Protein AF-A0A9X0QU82-F1 (afdb_monomer_lite)

Structure (mmCIF, N/CA/C/O backbone):
data_AF-A0A9X0QU82-F1
#
_entry.id   AF-A0A9X0QU82-F1
#
loop_
_atom_site.group_PDB
_atom_site.id
_atom_site.type_symbol
_atom_site.label_atom_id
_atom_site.label_alt_id
_atom_site.label_comp_id
_atom_site.label_asym_id
_atom_site.label_entity_id
_atom_site.label_seq_id
_atom_site.pdbx_PDB_ins_code
_atom_site.Cartn_x
_atom_site.Cartn_y
_atom_site.Cartn_z
_atom_site.occupancy
_atom_site.B_iso_or_equiv
_atom_site.auth_seq_id
_atom_site.auth_comp_id
_atom_site.auth_asym_id
_atom_site.auth_atom_id
_atom_site.pdbx_PDB_model_num
ATOM 1 N N . MET A 1 1 ? -12.418 16.862 -10.049 1.00 38.19 1 MET A N 1
ATOM 2 C CA . MET A 1 1 ? -10.972 16.572 -9.998 1.00 38.19 1 MET A CA 1
ATOM 3 C C . MET A 1 1 ? -10.344 17.218 -11.228 1.00 38.19 1 MET A C 1
ATOM 5 O O . MET A 1 1 ? -10.725 16.872 -12.338 1.00 38.19 1 MET A O 1
ATOM 9 N N . SER A 1 2 ? -9.541 18.267 -11.049 1.00 31.84 2 SER A N 1
ATOM 10 C CA . SER A 1 2 ? -8.896 18.977 -12.161 1.00 31.84 2 SER A CA 1
ATOM 11 C C . SER A 1 2 ? -7.648 18.202 -12.570 1.00 31.84 2 SER A C 1
ATOM 13 O O . SER A 1 2 ? -6.686 18.158 -11.812 1.00 31.84 2 SER A O 1
ATOM 15 N N . ILE A 1 3 ? -7.674 17.595 -13.753 1.00 38.97 3 ILE A N 1
ATOM 16 C CA . ILE A 1 3 ? -6.527 16.950 -14.410 1.00 38.97 3 ILE A CA 1
ATOM 17 C C . ILE A 1 3 ? -5.543 18.043 -14.853 1.00 38.97 3 ILE A C 1
ATOM 19 O O . ILE A 1 3 ? -5.587 18.539 -15.976 1.00 38.97 3 ILE A O 1
ATOM 23 N N . GLY A 1 4 ? -4.708 18.506 -13.922 1.00 40.09 4 GLY A N 1
ATOM 24 C CA . GLY A 1 4 ? -3.605 19.418 -14.215 1.00 40.09 4 GLY A CA 1
ATOM 25 C C . GLY A 1 4 ? -2.482 18.681 -14.947 1.00 40.09 4 GLY A C 1
ATOM 26 O O . GLY A 1 4 ? -2.045 17.638 -14.486 1.00 40.09 4 GLY A O 1
ATOM 27 N N . ASN A 1 5 ? -2.050 19.230 -16.086 1.00 45.72 5 ASN A N 1
ATOM 28 C CA . ASN A 1 5 ? -0.896 18.861 -16.924 1.00 45.72 5 ASN A CA 1
ATOM 29 C C . ASN A 1 5 ? 0.027 17.737 -16.388 1.00 45.72 5 ASN A C 1
ATOM 31 O O . ASN A 1 5 ? 0.926 17.989 -15.586 1.00 45.72 5 ASN A O 1
ATOM 35 N N . PHE A 1 6 ? -0.163 16.529 -16.930 1.00 55.09 6 PHE A N 1
ATOM 36 C CA . PHE A 1 6 ? 0.531 15.266 -16.621 1.00 55.09 6 PHE A CA 1
ATOM 37 C C . PHE A 1 6 ? 1.813 15.019 -17.450 1.00 55.09 6 PHE A C 1
ATOM 39 O O . PHE A 1 6 ? 2.170 13.876 -17.710 1.00 55.09 6 PHE A O 1
ATOM 46 N N . TRP A 1 7 ? 2.507 16.057 -17.925 1.00 67.69 7 TRP A N 1
ATOM 47 C CA . TRP A 1 7 ? 3.717 15.830 -18.729 1.00 67.69 7 TRP A CA 1
ATOM 48 C C . TRP A 1 7 ? 4.925 15.530 -17.827 1.00 67.69 7 TRP A C 1
ATOM 50 O O . TRP A 1 7 ? 5.215 16.351 -16.945 1.00 67.69 7 TRP A O 1
ATOM 60 N N . PRO A 1 8 ? 5.627 14.398 -18.028 1.00 81.88 8 PRO A N 1
ATOM 61 C CA . PRO A 1 8 ? 6.858 14.105 -17.307 1.00 81.88 8 PRO A CA 1
ATOM 62 C C . PRO A 1 8 ? 7.983 15.053 -17.735 1.00 81.88 8 PRO A C 1
ATOM 64 O O . PRO A 1 8 ? 8.000 15.573 -18.852 1.00 81.88 8 PRO A O 1
ATOM 67 N N . SER A 1 9 ? 8.936 15.267 -16.834 1.00 85.75 9 SER A N 1
ATOM 68 C CA . SER A 1 9 ? 10.148 16.054 -17.085 1.00 85.75 9 SER A CA 1
ATOM 69 C C . SER A 1 9 ? 11.303 15.203 -17.631 1.00 85.75 9 SER A C 1
ATOM 71 O O . SER A 1 9 ? 12.200 15.750 -18.266 1.00 85.75 9 SER A O 1
ATOM 73 N N . GLY A 1 10 ? 11.275 13.888 -17.399 1.00 91.12 10 GLY A N 1
ATOM 74 C CA . GLY A 1 10 ? 12.231 12.908 -17.918 1.00 91.12 10 GLY A CA 1
ATOM 75 C C . GLY A 1 10 ? 11.516 11.599 -18.249 1.00 91.12 10 GLY A C 1
ATOM 76 O O . GLY A 1 10 ? 10.575 11.228 -17.549 1.00 91.12 10 GLY A O 1
ATOM 77 N N . ILE A 1 11 ? 11.919 10.935 -19.332 1.00 95.69 11 ILE A N 1
ATOM 78 C CA . ILE A 1 11 ? 11.374 9.635 -19.742 1.00 95.69 11 ILE A CA 1
ATOM 79 C C . ILE A 1 11 ? 12.540 8.726 -20.123 1.00 95.69 11 ILE A C 1
ATOM 81 O O . ILE A 1 11 ? 13.355 9.105 -20.966 1.00 95.69 11 ILE A O 1
ATOM 85 N N . PHE A 1 12 ? 12.587 7.544 -19.518 1.00 97.31 12 PHE A N 1
ATOM 86 C CA . PHE A 1 12 ? 13.627 6.537 -19.690 1.00 97.31 12 PHE A CA 1
ATOM 87 C C . PHE A 1 12 ? 12.988 5.228 -20.172 1.00 97.31 12 PHE A C 1
ATOM 89 O O . PHE A 1 12 ? 11.941 4.834 -19.666 1.00 97.31 12 PHE A O 1
ATOM 96 N N . PHE A 1 13 ? 13.601 4.582 -21.162 1.00 97.69 13 PHE A N 1
ATOM 97 C CA . PHE A 1 13 ? 13.186 3.283 -21.700 1.00 97.69 13 PHE A CA 1
ATOM 98 C C . PHE A 1 13 ? 14.408 2.366 -21.678 1.00 97.69 13 PHE A C 1
ATOM 100 O O . PHE A 1 13 ? 15.424 2.750 -22.269 1.00 97.69 13 PHE A O 1
ATOM 107 N N . LEU A 1 14 ? 14.326 1.216 -21.006 1.00 97.88 14 LEU A N 1
ATOM 108 C CA . LEU A 1 14 ? 15.465 0.303 -20.844 1.00 97.88 14 LEU A CA 1
ATOM 109 C C . LEU A 1 14 ? 15.551 -0.673 -22.030 1.00 97.88 14 LEU A C 1
ATOM 111 O O . LEU A 1 14 ? 16.547 -0.677 -22.759 1.00 97.88 14 LEU A O 1
ATOM 115 N N . GLY A 1 15 ? 14.422 -1.280 -22.400 1.00 96.62 15 GLY A N 1
ATOM 116 C CA . GLY A 1 15 ? 14.225 -1.909 -23.700 1.00 96.62 15 GLY A CA 1
ATOM 117 C C . GLY A 1 15 ? 14.017 -3.414 -23.623 1.00 96.62 15 GLY A C 1
ATOM 118 O O . GLY A 1 15 ? 12.902 -3.857 -23.386 1.00 96.62 15 GLY A O 1
ATOM 119 N N . ASN A 1 16 ? 15.023 -4.192 -24.023 1.00 98.06 16 ASN A N 1
ATOM 120 C CA . ASN A 1 16 ? 14.951 -5.655 -24.006 1.00 98.06 16 ASN A CA 1
ATOM 121 C C . ASN A 1 16 ? 16.147 -6.211 -23.234 1.00 98.06 16 ASN A C 1
ATOM 123 O O . ASN A 1 16 ? 17.277 -5.797 -23.506 1.00 98.06 16 ASN A O 1
ATOM 127 N N . GLY A 1 17 ? 15.911 -7.303 -22.515 1.00 98.19 17 GLY A N 1
ATOM 128 C CA . GLY A 1 17 ? 16.873 -7.928 -21.620 1.00 98.19 17 GLY A CA 1
ATOM 129 C C . GLY A 1 17 ? 16.671 -7.435 -20.193 1.00 98.19 17 GLY A C 1
ATOM 130 O O . GLY A 1 17 ? 15.963 -6.468 -19.976 1.00 98.19 17 GLY A O 1
ATOM 131 N N . ASP A 1 18 ? 17.302 -8.126 -19.254 1.00 98.62 18 ASP A N 1
ATOM 132 C CA . ASP A 1 18 ? 17.215 -7.801 -17.833 1.00 98.62 18 ASP A CA 1
ATOM 133 C C . ASP A 1 18 ? 18.048 -6.537 -17.558 1.00 98.62 18 ASP A C 1
ATOM 135 O O . ASP A 1 18 ? 19.288 -6.561 -17.639 1.00 98.62 18 ASP A O 1
ATOM 139 N N . ASP A 1 19 ? 17.381 -5.423 -17.273 1.00 98.50 19 ASP A N 1
ATOM 140 C CA . ASP A 1 19 ? 17.991 -4.115 -17.095 1.00 98.50 19 ASP A CA 1
ATOM 141 C C . ASP A 1 19 ? 18.050 -3.697 -15.615 1.00 98.50 19 ASP A C 1
ATOM 143 O O . ASP A 1 19 ? 17.276 -4.116 -14.756 1.00 98.50 19 ASP A O 1
ATOM 147 N N . VAL A 1 20 ? 19.008 -2.823 -15.292 1.00 98.44 20 VAL A N 1
ATOM 148 C CA . VAL A 1 20 ? 19.133 -2.226 -13.955 1.00 98.44 20 VAL A CA 1
ATOM 149 C C . VAL A 1 20 ? 19.097 -0.714 -14.087 1.00 98.44 20 VAL A C 1
ATOM 151 O O . VAL A 1 20 ? 19.954 -0.119 -14.743 1.00 98.44 20 VAL A O 1
ATOM 154 N N . PHE A 1 21 ? 18.135 -0.088 -13.417 1.00 98.19 21 PHE A N 1
ATOM 155 C CA . PHE A 1 21 ? 17.954 1.354 -13.388 1.00 98.19 21 PHE A CA 1
ATOM 156 C C . PHE A 1 21 ? 18.046 1.887 -11.960 1.00 98.19 21 PHE A C 1
ATOM 158 O O . PHE A 1 21 ? 17.243 1.540 -11.096 1.00 98.19 21 PHE A O 1
ATOM 165 N N . ASP A 1 22 ? 18.989 2.795 -11.723 1.00 97.25 22 ASP A N 1
ATOM 166 C CA . ASP A 1 22 ? 19.101 3.541 -10.470 1.00 97.25 22 ASP A CA 1
ATOM 167 C C . ASP A 1 22 ? 19.013 5.036 -10.767 1.00 97.25 22 ASP A C 1
ATOM 169 O O . ASP A 1 22 ? 19.974 5.668 -11.205 1.00 97.25 22 ASP A O 1
ATOM 173 N N . SER A 1 23 ? 17.847 5.613 -10.480 1.00 94.88 23 SER A N 1
ATOM 174 C CA . SER A 1 23 ? 17.565 7.033 -10.697 1.00 94.88 23 SER A CA 1
ATOM 175 C C . SER A 1 23 ? 18.565 8.004 -10.057 1.00 94.88 23 SER A C 1
ATOM 177 O O . SER A 1 23 ? 18.695 9.135 -10.531 1.00 94.88 23 SER A O 1
ATOM 179 N N . SER A 1 24 ? 19.288 7.599 -9.006 1.00 91.38 24 SER A N 1
ATOM 180 C CA . SER A 1 24 ? 20.307 8.441 -8.365 1.00 91.38 24 SER A CA 1
ATOM 181 C C . SER A 1 24 ? 21.536 8.670 -9.251 1.00 91.38 24 SER A C 1
ATOM 183 O O . SER A 1 24 ? 22.278 9.637 -9.054 1.00 91.38 24 SER A O 1
ATOM 185 N N . LEU A 1 25 ? 21.730 7.808 -10.250 1.00 91.38 25 LEU A N 1
ATOM 186 C CA . LEU A 1 25 ? 22.840 7.847 -11.194 1.00 91.38 25 LEU A CA 1
ATOM 187 C C . LEU A 1 25 ? 22.468 8.524 -12.519 1.00 91.38 25 LEU A C 1
ATOM 189 O O . LEU A 1 25 ? 23.360 8.792 -13.324 1.00 91.38 25 LEU A O 1
ATOM 193 N N . GLU A 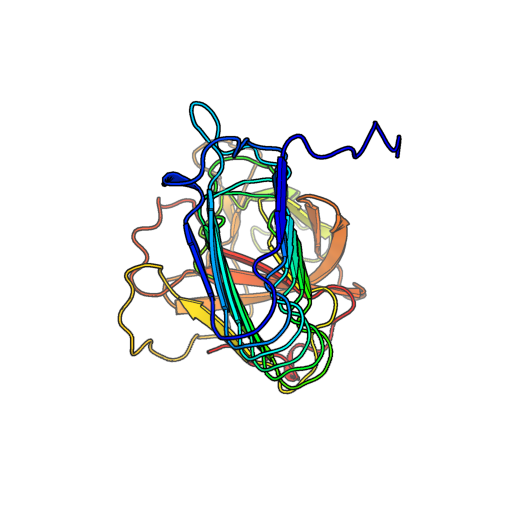1 26 ? 21.188 8.844 -12.735 1.00 93.38 26 GLU A N 1
ATOM 194 C CA . GLU A 1 26 ? 20.664 9.188 -14.057 1.00 93.38 26 GLU A CA 1
ATOM 195 C C . GLU A 1 26 ? 20.566 10.700 -14.315 1.00 93.38 26 GLU A C 1
ATOM 197 O O . GLU A 1 26 ? 19.743 11.410 -13.716 1.00 93.38 26 GLU A O 1
ATOM 202 N N . PRO A 1 27 ? 21.361 11.242 -15.263 1.00 90.50 27 PRO A N 1
ATOM 203 C CA . PRO A 1 27 ? 21.251 12.636 -15.656 1.00 90.50 27 PRO A CA 1
ATOM 204 C C . PRO A 1 27 ? 19.878 12.933 -16.263 1.00 90.50 27 PRO A C 1
ATOM 206 O O . PRO A 1 27 ? 19.459 12.324 -17.243 1.00 90.50 27 PRO A O 1
ATOM 209 N N . GLY A 1 28 ? 19.195 13.939 -15.718 1.00 89.00 28 GLY A N 1
ATOM 210 C CA . GLY A 1 28 ? 17.859 14.325 -16.178 1.00 89.00 28 GLY A CA 1
ATOM 211 C C . GLY A 1 28 ? 16.720 13.634 -15.432 1.00 89.00 28 GLY A C 1
ATOM 212 O O . GLY A 1 28 ? 15.562 13.962 -15.693 1.00 89.00 28 GLY A O 1
ATOM 213 N N . TRP A 1 29 ? 17.023 12.761 -14.466 1.00 93.88 29 TRP A N 1
ATOM 214 C CA . TRP A 1 29 ? 16.033 12.335 -13.490 1.00 93.88 29 TRP A CA 1
ATOM 215 C C . TRP A 1 29 ? 15.589 13.511 -12.609 1.00 93.88 29 TRP A C 1
ATOM 217 O O . TRP A 1 29 ? 16.362 14.386 -12.218 1.00 93.88 29 TRP A O 1
ATOM 227 N N . THR A 1 30 ? 14.296 13.548 -12.324 1.00 93.31 30 THR A N 1
ATOM 228 C CA . THR A 1 30 ? 13.595 14.576 -11.547 1.00 93.31 30 THR A CA 1
ATOM 229 C C . THR A 1 30 ? 12.381 13.956 -10.856 1.00 93.31 30 THR A C 1
ATOM 231 O O . THR A 1 30 ? 11.904 12.905 -11.281 1.00 93.31 30 THR A O 1
ATOM 234 N N . ASN A 1 31 ? 11.760 14.672 -9.916 1.00 91.94 31 ASN A N 1
ATOM 235 C CA . ASN A 1 31 ? 10.550 14.234 -9.197 1.00 91.94 31 ASN A CA 1
ATOM 236 C C . ASN A 1 31 ? 9.294 14.092 -10.087 1.00 91.94 31 ASN A C 1
ATOM 238 O O . ASN A 1 31 ? 8.199 13.911 -9.567 1.00 91.94 31 ASN A O 1
ATOM 242 N N . ARG A 1 32 ? 9.404 14.220 -11.415 1.00 92.50 32 ARG A N 1
ATOM 243 C CA . ARG A 1 32 ? 8.332 13.959 -12.393 1.00 92.50 32 ARG A CA 1
ATOM 244 C C . ARG A 1 32 ? 8.839 13.113 -13.560 1.00 92.50 32 ARG A C 1
ATOM 246 O O . ARG A 1 32 ? 8.577 13.450 -14.713 1.00 92.50 32 ARG A O 1
ATOM 253 N N . SER A 1 33 ? 9.652 12.106 -13.276 1.00 95.31 33 SER A N 1
ATOM 254 C CA . SER A 1 33 ? 10.263 11.270 -14.312 1.00 95.31 33 SER A CA 1
ATOM 255 C C . SER A 1 33 ? 9.612 9.908 -14.374 1.00 95.31 33 SER A C 1
ATOM 257 O O . SER A 1 33 ? 9.115 9.410 -13.363 1.00 95.31 33 SER A O 1
ATOM 259 N N . TRP A 1 34 ? 9.599 9.345 -15.574 1.00 97.06 34 TRP A N 1
ATOM 260 C CA . TRP A 1 34 ? 9.033 8.037 -15.860 1.00 97.06 34 TRP A CA 1
ATOM 261 C C . TRP A 1 34 ? 10.128 7.101 -16.355 1.00 97.06 34 TRP A C 1
ATOM 263 O O . TRP A 1 34 ? 10.973 7.521 -17.148 1.00 97.06 34 TRP A O 1
ATOM 273 N N . VAL A 1 35 ? 10.095 5.851 -15.918 1.00 98.38 35 VAL A N 1
ATOM 274 C CA . VAL A 1 35 ? 10.964 4.775 -16.395 1.00 98.38 35 VAL A CA 1
ATOM 275 C C . VAL A 1 35 ? 10.108 3.571 -16.780 1.00 98.38 35 VAL A C 1
ATOM 277 O O . VAL A 1 35 ? 9.149 3.247 -16.081 1.00 98.38 35 VAL A O 1
ATOM 280 N N . PHE A 1 36 ? 10.447 2.965 -17.914 1.00 98.62 36 PHE A N 1
ATOM 281 C CA . PHE A 1 36 ? 9.802 1.781 -18.476 1.00 98.62 36 PHE A CA 1
ATOM 282 C C . PHE A 1 36 ? 10.873 0.717 -18.725 1.00 98.62 36 PHE A C 1
ATOM 284 O O . PHE A 1 36 ? 11.814 0.993 -19.480 1.00 98.62 36 PHE A O 1
ATOM 291 N N . GLY A 1 37 ? 10.729 -0.437 -18.076 1.00 98.44 37 GLY A N 1
ATOM 292 C CA . GLY A 1 37 ? 11.623 -1.590 -18.153 1.00 98.44 37 GLY A CA 1
ATOM 293 C C . GLY A 1 37 ? 11.621 -2.204 -19.547 1.00 98.44 37 GLY A C 1
ATOM 294 O O . GLY A 1 37 ? 12.504 -1.925 -20.360 1.00 98.44 37 GLY A O 1
ATOM 295 N N . GLY A 1 38 ? 10.522 -2.855 -19.913 1.00 98.56 38 GLY A N 1
ATOM 296 C CA . GLY A 1 38 ? 10.246 -3.280 -21.280 1.00 98.56 38 GLY A CA 1
ATOM 297 C C . GLY A 1 38 ? 10.036 -4.785 -21.384 1.00 98.56 38 GLY A C 1
ATOM 298 O O . GLY A 1 38 ? 8.926 -5.264 -21.175 1.00 98.56 38 GLY A O 1
ATOM 299 N N . ASN A 1 39 ? 11.032 -5.530 -21.861 1.00 98.50 39 ASN A N 1
ATOM 300 C CA . ASN A 1 39 ? 11.011 -6.993 -21.799 1.00 98.50 39 ASN A CA 1
ATOM 301 C C . ASN A 1 39 ? 12.252 -7.477 -21.059 1.00 98.50 39 ASN A C 1
ATOM 303 O O . ASN A 1 39 ? 13.343 -7.157 -21.518 1.00 98.50 39 ASN A O 1
ATOM 307 N N . GLY A 1 40 ? 12.098 -8.393 -20.115 1.00 98.69 40 GLY A N 1
ATOM 308 C CA . GLY A 1 40 ? 13.198 -8.911 -19.303 1.00 98.69 40 GLY A CA 1
ATOM 309 C C . GLY A 1 40 ? 12.881 -8.708 -17.832 1.00 98.69 40 GLY A C 1
ATOM 310 O O . GLY A 1 40 ? 11.936 -8.005 -17.514 1.00 98.69 40 GLY A O 1
ATOM 311 N N . ASP A 1 41 ? 13.642 -9.354 -16.960 1.00 98.81 41 ASP A N 1
ATOM 312 C CA . ASP A 1 41 ? 13.434 -9.231 -15.518 1.00 98.81 41 ASP A CA 1
ATOM 313 C C . ASP A 1 41 ? 14.206 -7.994 -15.022 1.00 98.81 41 ASP A C 1
ATOM 315 O O . ASP A 1 41 ? 15.429 -8.036 -14.839 1.00 98.81 41 ASP A O 1
ATOM 319 N N . ASP A 1 42 ? 13.520 -6.866 -14.848 1.00 98.81 42 ASP A N 1
ATOM 320 C CA . ASP A 1 42 ? 14.138 -5.565 -14.608 1.00 98.81 42 ASP A CA 1
ATOM 321 C C . ASP A 1 42 ? 14.242 -5.213 -13.119 1.00 98.81 42 ASP A C 1
ATOM 323 O O . ASP A 1 42 ? 13.394 -5.526 -12.283 1.00 98.81 42 ASP A O 1
ATOM 327 N N . SER A 1 43 ? 15.292 -4.473 -12.759 1.00 98.75 43 SER A N 1
ATOM 328 C CA . SER A 1 43 ? 15.466 -3.908 -11.419 1.00 98.75 43 SER A CA 1
ATOM 329 C C . SER A 1 43 ? 15.462 -2.386 -11.473 1.00 98.75 43 SER A C 1
ATOM 331 O O . SER A 1 43 ? 16.424 -1.757 -11.919 1.00 98.75 43 SER A O 1
ATOM 333 N N . ILE A 1 44 ? 14.385 -1.769 -10.988 1.00 98.75 44 ILE A N 1
ATOM 334 C CA . ILE A 1 44 ? 14.147 -0.328 -11.097 1.00 98.75 44 ILE A CA 1
ATOM 335 C C . ILE A 1 44 ? 14.092 0.309 -9.709 1.00 98.75 44 ILE A C 1
ATOM 337 O O . ILE A 1 44 ? 13.192 0.049 -8.917 1.00 98.75 44 ILE A O 1
ATOM 341 N N . THR A 1 45 ? 15.014 1.230 -9.430 1.00 97.75 45 THR A N 1
ATOM 342 C CA . THR A 1 45 ? 14.992 2.093 -8.241 1.00 97.75 45 THR A CA 1
ATOM 343 C C . THR A 1 45 ? 14.727 3.546 -8.637 1.00 97.75 45 THR A C 1
ATOM 345 O O . THR A 1 45 ? 15.572 4.226 -9.230 1.00 97.75 45 THR A O 1
ATOM 348 N N . ALA A 1 46 ? 13.545 4.046 -8.280 1.00 95.62 46 ALA A N 1
ATOM 349 C CA . ALA A 1 46 ? 13.052 5.377 -8.615 1.00 95.62 46 ALA A CA 1
ATOM 350 C C . ALA A 1 46 ? 12.842 6.224 -7.344 1.00 95.62 46 ALA A C 1
ATOM 352 O O . ALA A 1 46 ? 11.924 6.003 -6.555 1.00 95.62 46 ALA A O 1
ATOM 353 N N . ILE A 1 47 ? 13.704 7.225 -7.158 1.00 93.69 47 ILE A N 1
ATOM 354 C CA . ILE A 1 47 ? 13.824 8.023 -5.931 1.00 93.69 47 ILE A CA 1
ATOM 355 C C . ILE A 1 47 ? 13.417 9.473 -6.215 1.00 93.69 47 ILE A C 1
ATOM 357 O O . ILE A 1 47 ? 13.846 10.069 -7.208 1.00 93.69 47 ILE A O 1
ATOM 361 N N . ALA A 1 48 ? 12.603 10.080 -5.350 1.00 91.44 48 ALA A N 1
ATOM 362 C CA . ALA A 1 48 ? 12.363 11.522 -5.396 1.00 91.44 48 ALA A CA 1
ATOM 363 C C . ALA A 1 48 ? 13.580 12.291 -4.851 1.00 91.44 48 ALA A C 1
ATOM 365 O O . ALA A 1 48 ? 14.132 11.977 -3.800 1.00 91.44 48 ALA A O 1
ATOM 366 N N . LEU A 1 49 ? 13.997 13.341 -5.556 1.00 85.62 49 LEU A N 1
ATOM 367 C CA . LEU A 1 49 ? 15.134 14.169 -5.167 1.00 85.62 49 LEU A CA 1
ATOM 368 C C . LEU A 1 49 ? 14.775 15.108 -3.992 1.00 85.62 49 LEU A C 1
ATOM 370 O O . LEU A 1 49 ? 13.696 15.714 -4.006 1.00 85.62 49 LEU A O 1
ATOM 374 N N . PRO A 1 50 ? 15.696 15.314 -3.025 1.00 82.12 50 PRO A N 1
ATOM 375 C CA . PRO A 1 50 ? 15.546 16.275 -1.927 1.00 82.12 50 PRO A CA 1
ATOM 376 C C . PRO A 1 50 ? 15.265 17.721 -2.396 1.00 82.12 50 PRO A C 1
ATOM 378 O O . PRO A 1 50 ? 15.648 18.098 -3.506 1.00 82.12 50 PRO A O 1
ATOM 381 N N . PRO A 1 51 ? 14.672 18.589 -1.545 1.00 62.47 51 PRO A N 1
ATOM 382 C CA . PRO A 1 51 ? 14.460 18.417 -0.102 1.00 62.47 51 PRO A CA 1
ATOM 383 C C . PRO A 1 51 ? 13.147 17.728 0.297 1.00 62.47 51 PRO A C 1
ATOM 385 O O . PRO A 1 51 ? 12.926 17.538 1.488 1.00 62.47 51 PRO A O 1
ATOM 388 N N . THR A 1 52 ? 12.273 17.373 -0.647 1.00 66.06 52 THR A N 1
ATOM 389 C CA . THR A 1 52 ? 10.997 16.700 -0.352 1.00 66.06 52 THR A CA 1
ATOM 390 C C . THR A 1 52 ? 10.954 15.325 -0.997 1.00 66.06 52 THR A C 1
ATOM 392 O O . THR A 1 52 ? 11.281 15.206 -2.173 1.00 66.06 52 THR A O 1
ATOM 395 N N . ILE A 1 53 ? 10.435 14.329 -0.280 1.00 75.19 53 ILE A N 1
ATOM 396 C CA . ILE A 1 53 ? 10.098 13.019 -0.859 1.00 75.19 53 ILE A CA 1
ATOM 397 C C . ILE A 1 53 ? 8.877 13.076 -1.795 1.00 75.19 53 ILE A C 1
ATOM 399 O O . ILE A 1 53 ? 8.520 12.076 -2.401 1.00 75.19 53 ILE A O 1
ATOM 403 N N . GLU A 1 54 ? 8.216 14.232 -1.941 1.00 85.75 54 GLU A N 1
ATOM 404 C CA . GLU A 1 54 ? 7.135 14.397 -2.914 1.00 85.75 54 GLU A CA 1
ATOM 405 C C . GLU A 1 54 ? 7.622 14.148 -4.348 1.00 85.75 54 GLU A C 1
ATOM 407 O O . GLU A 1 54 ? 8.367 14.944 -4.940 1.00 85.75 54 GLU A O 1
ATOM 412 N N . GLY A 1 55 ? 7.141 13.044 -4.914 1.00 85.62 55 GLY A N 1
ATOM 413 C CA . GLY A 1 55 ? 7.293 12.671 -6.306 1.00 85.62 55 GLY A CA 1
ATOM 414 C C . GLY A 1 55 ? 5.987 12.803 -7.084 1.00 85.62 55 GLY A C 1
ATOM 415 O O . GLY A 1 55 ? 4.934 13.166 -6.565 1.00 85.62 55 GLY A O 1
ATOM 416 N N . ARG A 1 56 ? 6.113 12.559 -8.381 1.00 91.81 56 ARG A N 1
ATOM 417 C CA . ARG A 1 56 ? 5.095 12.174 -9.368 1.00 91.81 56 ARG A CA 1
ATOM 418 C C . ARG A 1 56 ? 5.798 11.263 -10.366 1.00 91.81 56 ARG A C 1
ATOM 420 O O . ARG A 1 56 ? 5.869 11.558 -11.563 1.00 91.81 56 ARG A O 1
ATOM 427 N N . LEU A 1 57 ? 6.461 10.253 -9.815 1.00 95.12 57 LEU A N 1
ATOM 428 C CA . LEU A 1 57 ? 7.238 9.292 -10.573 1.00 95.12 57 LEU A CA 1
ATOM 429 C C . LEU A 1 57 ? 6.306 8.226 -11.147 1.00 95.12 57 LEU A C 1
ATOM 431 O O . LEU A 1 57 ? 5.232 7.977 -10.598 1.00 95.12 57 LEU A O 1
ATOM 435 N N . LEU A 1 58 ? 6.735 7.618 -12.245 1.00 97.31 58 LEU A N 1
ATOM 436 C CA . LEU A 1 58 ? 6.154 6.392 -12.781 1.00 97.31 58 LEU A CA 1
ATOM 437 C C . LEU A 1 58 ? 7.300 5.413 -13.008 1.00 97.31 58 LEU A C 1
ATOM 439 O O . LEU A 1 58 ? 8.247 5.750 -13.716 1.00 97.31 58 LEU A O 1
ATOM 443 N N . ALA A 1 59 ? 7.210 4.231 -12.424 1.00 98.44 59 ALA A N 1
ATOM 444 C CA . ALA A 1 59 ? 8.064 3.104 -12.754 1.00 98.44 59 ALA A CA 1
ATOM 445 C C . ALA A 1 59 ? 7.175 1.964 -13.258 1.00 98.44 59 ALA A C 1
ATOM 447 O O . ALA A 1 59 ? 6.195 1.631 -12.596 1.00 98.44 59 ALA A O 1
ATOM 448 N N . SER A 1 60 ? 7.488 1.433 -14.436 1.00 98.69 60 SER A N 1
ATOM 449 C CA . SER A 1 60 ? 6.796 0.300 -15.057 1.00 98.69 60 SER A CA 1
ATOM 450 C C . SER A 1 60 ? 7.826 -0.773 -15.384 1.00 98.69 60 SER A C 1
ATOM 452 O O . SER A 1 60 ? 8.818 -0.428 -16.029 1.00 98.69 60 SER A O 1
ATOM 454 N N . GLY A 1 61 ? 7.612 -2.012 -14.951 1.00 98.62 61 GLY A N 1
ATOM 455 C CA . GLY A 1 61 ? 8.435 -3.166 -15.338 1.00 98.62 61 GLY A CA 1
ATOM 456 C C . GLY A 1 61 ? 8.092 -3.672 -16.746 1.00 98.62 61 GLY A C 1
ATOM 457 O O . GLY A 1 61 ? 8.956 -3.867 -17.593 1.00 98.62 61 GLY A O 1
ATOM 458 N N . ASP A 1 62 ? 6.802 -3.621 -17.085 1.00 98.62 62 ASP A N 1
ATOM 459 C CA . ASP A 1 62 ? 6.212 -4.041 -18.360 1.00 98.62 62 ASP A CA 1
ATOM 460 C C . ASP A 1 62 ? 6.112 -5.572 -18.531 1.00 98.62 62 ASP A C 1
ATOM 462 O O . ASP A 1 62 ? 5.022 -6.104 -18.321 1.00 98.62 62 ASP A O 1
ATOM 466 N N . ASN A 1 63 ? 7.132 -6.290 -19.015 1.00 98.50 63 ASN A N 1
ATOM 467 C CA . ASN A 1 63 ? 7.081 -7.759 -19.131 1.00 98.50 63 ASN A CA 1
ATOM 468 C C . ASN A 1 63 ? 8.338 -8.392 -18.537 1.00 98.50 63 ASN A C 1
ATOM 470 O O . ASN A 1 63 ? 9.416 -8.164 -19.076 1.00 98.50 63 ASN A O 1
ATOM 474 N N . GLY A 1 64 ? 8.156 -9.350 -17.639 1.00 98.75 64 GLY A N 1
ATOM 475 C CA . GLY A 1 64 ? 9.233 -10.018 -16.915 1.00 98.75 64 GLY A CA 1
ATOM 476 C C . GLY A 1 64 ? 8.873 -10.092 -15.440 1.00 98.75 64 GLY A C 1
ATOM 477 O O . GLY A 1 64 ? 7.854 -9.551 -15.033 1.00 98.75 64 GLY A O 1
ATOM 478 N N . ASP A 1 65 ? 9.668 -10.808 -14.658 1.00 98.88 65 ASP A N 1
ATOM 479 C CA . ASP A 1 65 ? 9.522 -10.816 -13.203 1.00 98.88 65 ASP A CA 1
ATOM 480 C C . ASP A 1 65 ? 10.328 -9.627 -12.641 1.00 98.88 65 ASP A C 1
ATOM 482 O O . ASP A 1 65 ? 11.539 -9.720 -12.410 1.00 98.88 65 ASP A O 1
ATOM 486 N N . ASP A 1 66 ? 9.671 -8.482 -12.456 1.00 98.88 66 ASP A N 1
ATOM 487 C CA . ASP A 1 66 ? 10.318 -7.197 -12.206 1.00 98.88 66 ASP A CA 1
ATOM 488 C C . ASP A 1 66 ? 10.440 -6.866 -10.711 1.00 98.88 66 ASP A C 1
ATOM 490 O O . ASP A 1 66 ? 9.599 -7.190 -9.874 1.00 98.88 66 ASP A O 1
ATOM 494 N N . THR A 1 67 ? 11.495 -6.144 -10.332 1.00 98.88 67 THR A N 1
ATOM 495 C CA . THR A 1 67 ? 11.655 -5.571 -8.988 1.00 98.88 67 THR A CA 1
ATOM 496 C C . THR A 1 67 ? 11.665 -4.053 -9.054 1.00 98.88 67 THR A C 1
ATOM 498 O O . THR A 1 67 ? 12.629 -3.438 -9.516 1.00 98.88 67 THR A O 1
ATOM 501 N N . ILE A 1 68 ? 10.629 -3.425 -8.503 1.00 98.75 68 ILE A N 1
ATOM 502 C CA . ILE A 1 68 ? 10.444 -1.974 -8.533 1.00 98.75 68 ILE A CA 1
ATOM 503 C C . ILE A 1 68 ? 10.453 -1.408 -7.117 1.00 98.75 68 ILE A C 1
ATOM 505 O O . ILE A 1 68 ? 9.624 -1.745 -6.273 1.00 98.75 68 ILE A O 1
ATOM 509 N N . ARG A 1 69 ? 11.362 -0.468 -6.865 1.00 97.00 69 ARG A N 1
ATOM 510 C CA . ARG A 1 69 ? 11.478 0.273 -5.608 1.00 97.00 69 ARG A CA 1
ATOM 511 C C . ARG A 1 69 ? 11.213 1.758 -5.832 1.00 97.00 69 ARG A C 1
ATOM 513 O O . ARG A 1 69 ? 11.979 2.442 -6.511 1.00 97.00 69 ARG A O 1
ATOM 520 N N . LEU A 1 70 ? 10.165 2.270 -5.196 1.00 94.62 70 LEU A N 1
ATOM 521 C CA . LEU A 1 70 ? 9.854 3.691 -5.101 1.00 94.62 70 LEU A CA 1
ATOM 522 C C . LEU A 1 70 ? 10.292 4.259 -3.752 1.00 94.62 70 LEU A C 1
ATOM 524 O O . LEU A 1 70 ? 9.856 3.795 -2.702 1.00 94.62 70 LEU A O 1
ATOM 528 N N . GLU A 1 71 ? 11.072 5.335 -3.784 1.00 93.19 71 GLU A N 1
ATOM 529 C CA . GLU A 1 71 ? 11.358 6.175 -2.614 1.00 93.19 71 GLU A CA 1
ATOM 530 C C . GLU A 1 71 ? 10.794 7.577 -2.850 1.00 93.19 71 GLU A C 1
ATOM 532 O O . GLU A 1 71 ? 11.514 8.542 -3.129 1.00 93.19 71 GLU A O 1
ATOM 537 N N . ALA A 1 72 ? 9.467 7.669 -2.842 1.00 91.06 72 ALA A N 1
ATOM 538 C CA . ALA A 1 72 ? 8.732 8.894 -3.116 1.00 91.06 72 ALA A CA 1
ATOM 539 C C . ALA A 1 72 ? 7.304 8.819 -2.566 1.00 91.06 72 ALA A C 1
ATOM 541 O O . ALA A 1 72 ? 6.775 7.733 -2.358 1.00 91.06 72 ALA A O 1
ATOM 542 N N . SER A 1 73 ? 6.668 9.975 -2.384 1.00 91.12 73 SER A N 1
ATOM 543 C CA . SER A 1 73 ? 5.216 10.117 -2.215 1.00 91.12 73 SER A CA 1
ATOM 544 C C . SER A 1 73 ? 4.543 10.390 -3.565 1.00 91.12 73 SER A C 1
ATOM 546 O O . SER A 1 73 ? 5.193 10.890 -4.490 1.00 91.12 73 SER A O 1
ATOM 548 N N . ASN A 1 74 ? 3.231 10.164 -3.663 1.00 91.94 74 ASN A N 1
ATOM 549 C CA . ASN A 1 74 ? 2.393 10.506 -4.826 1.00 91.94 74 ASN A CA 1
ATOM 550 C C . ASN A 1 74 ? 2.915 9.971 -6.178 1.00 91.94 74 ASN A C 1
ATOM 552 O O . ASN A 1 74 ? 2.825 10.653 -7.206 1.00 91.94 74 ASN A O 1
ATOM 556 N N . SER A 1 75 ? 3.498 8.776 -6.175 1.00 95.06 75 SER A N 1
ATOM 557 C CA . SER A 1 75 ? 4.114 8.129 -7.335 1.00 95.06 75 SER A CA 1
ATOM 558 C C . SER A 1 75 ? 3.435 6.801 -7.673 1.00 95.06 75 SER A C 1
ATOM 560 O O . SER A 1 75 ? 2.602 6.305 -6.918 1.00 95.06 75 SER A O 1
ATOM 562 N N . VAL A 1 76 ? 3.752 6.259 -8.846 1.00 97.56 76 VAL A N 1
ATOM 563 C CA . VAL A 1 76 ? 3.121 5.057 -9.398 1.00 97.56 76 VAL A CA 1
ATOM 564 C C . VAL A 1 76 ? 4.177 3.995 -9.687 1.00 97.56 76 VAL A C 1
ATOM 566 O O . VAL A 1 76 ? 5.173 4.299 -10.347 1.00 97.56 76 VAL A O 1
ATOM 569 N N . ALA A 1 77 ? 3.947 2.771 -9.218 1.00 98.44 77 ALA A N 1
ATOM 570 C CA . ALA A 1 77 ? 4.689 1.578 -9.613 1.00 98.44 77 ALA A CA 1
ATOM 571 C C . ALA A 1 77 ? 3.723 0.586 -10.268 1.00 98.44 77 ALA A C 1
ATOM 573 O O . ALA A 1 77 ? 2.665 0.306 -9.707 1.00 98.44 77 ALA A O 1
ATOM 574 N N . LEU A 1 78 ? 4.082 0.093 -11.448 1.00 98.88 78 LEU A N 1
ATOM 575 C CA . LEU A 1 78 ? 3.339 -0.912 -12.201 1.00 98.88 78 LEU A CA 1
ATOM 576 C C . LEU A 1 78 ? 4.293 -2.078 -12.458 1.00 98.88 78 LEU A C 1
ATOM 578 O O . LEU A 1 78 ? 5.339 -1.848 -13.060 1.00 98.88 78 LEU A O 1
ATOM 582 N N . GLY A 1 79 ? 3.960 -3.279 -12.000 1.00 98.75 79 GLY A N 1
ATOM 583 C CA . GLY A 1 79 ? 4.768 -4.475 -12.233 1.00 98.75 79 GLY A CA 1
ATOM 584 C C . GLY A 1 79 ? 4.695 -4.815 -13.711 1.00 98.75 79 GLY A C 1
ATOM 585 O O . GLY A 1 79 ? 5.612 -4.535 -14.479 1.00 98.75 79 GLY A O 1
ATOM 586 N N . GLY A 1 80 ? 3.491 -5.151 -14.157 1.00 98.69 80 GLY A N 1
ATOM 587 C CA . GLY A 1 80 ? 3.232 -5.452 -15.550 1.00 98.69 80 GLY A CA 1
ATOM 588 C C . GLY A 1 80 ? 2.813 -6.900 -15.662 1.00 98.69 80 GLY A C 1
ATOM 589 O O . GLY A 1 80 ? 1.811 -7.279 -15.075 1.00 98.69 80 GLY A O 1
ATOM 590 N N . ARG A 1 81 ? 3.466 -7.673 -16.525 1.00 98.56 81 ARG A N 1
ATOM 591 C CA . ARG A 1 81 ? 3.249 -9.117 -16.630 1.00 98.56 81 ARG A CA 1
ATOM 592 C C . ARG A 1 81 ? 4.447 -9.846 -16.057 1.00 98.56 81 ARG A C 1
ATOM 594 O O . ARG A 1 81 ? 5.510 -9.727 -16.650 1.00 98.56 81 ARG A O 1
ATOM 601 N N . GLY A 1 82 ? 4.195 -10.784 -15.163 1.00 98.69 82 GLY A N 1
ATOM 602 C CA . GLY A 1 82 ? 5.228 -11.591 -14.523 1.00 98.69 82 GLY A CA 1
ATOM 603 C C . GLY A 1 82 ? 4.893 -11.709 -13.051 1.00 98.69 82 GLY A C 1
ATOM 604 O O . GLY A 1 82 ? 3.775 -11.400 -12.675 1.00 98.69 82 GLY A O 1
ATOM 605 N N . ASN A 1 83 ? 5.802 -12.223 -12.241 1.00 98.81 83 ASN A N 1
ATOM 606 C CA . ASN A 1 83 ? 5.655 -12.224 -10.790 1.00 98.81 83 ASN A CA 1
ATOM 607 C C . ASN A 1 83 ? 6.526 -11.105 -10.226 1.00 98.81 83 ASN A C 1
ATOM 609 O O . ASN A 1 83 ? 7.741 -11.266 -10.077 1.00 98.81 83 ASN A O 1
ATOM 613 N N . ASP A 1 84 ? 5.901 -9.978 -9.922 1.00 98.94 84 ASP A N 1
ATOM 614 C CA . ASP A 1 84 ? 6.592 -8.730 -9.649 1.00 98.94 84 ASP A CA 1
ATOM 615 C C . ASP A 1 84 ? 6.766 -8.475 -8.149 1.00 98.94 84 ASP A C 1
ATOM 617 O O . ASP A 1 84 ? 5.975 -8.891 -7.298 1.00 98.94 84 ASP A O 1
ATOM 621 N N . VAL A 1 85 ? 7.806 -7.720 -7.798 1.00 98.75 85 VAL A N 1
ATOM 622 C CA . VAL A 1 85 ? 8.040 -7.216 -6.442 1.00 98.75 85 VAL A CA 1
ATOM 623 C C . VAL A 1 85 ? 8.012 -5.695 -6.459 1.00 98.75 85 VAL A C 1
ATOM 625 O O . VAL A 1 85 ? 8.963 -5.041 -6.890 1.00 98.75 85 VAL A O 1
ATOM 628 N N . LEU A 1 86 ? 6.950 -5.108 -5.911 1.00 98.56 86 LEU A N 1
ATOM 629 C CA . LEU A 1 86 ? 6.768 -3.660 -5.852 1.00 98.56 86 LEU A CA 1
ATOM 630 C C . LEU A 1 86 ? 6.914 -3.163 -4.422 1.00 98.56 86 LEU A C 1
ATOM 632 O O . LEU A 1 86 ? 6.200 -3.592 -3.524 1.00 98.56 86 LEU A O 1
ATOM 636 N N . THR A 1 87 ? 7.817 -2.217 -4.193 1.00 96.12 87 THR A N 1
ATOM 637 C CA . THR A 1 87 ? 8.095 -1.670 -2.862 1.00 96.12 87 THR A CA 1
ATOM 638 C C . THR A 1 87 ? 7.987 -0.152 -2.867 1.00 96.12 87 THR A C 1
ATOM 640 O O . THR A 1 87 ? 8.731 0.512 -3.584 1.00 96.12 87 THR A O 1
ATOM 643 N N . ALA A 1 88 ? 7.127 0.418 -2.022 1.00 93.12 88 ALA A N 1
ATOM 644 C CA . ALA A 1 88 ? 7.077 1.860 -1.768 1.00 93.12 88 ALA A CA 1
ATOM 645 C C . ALA A 1 88 ? 7.600 2.190 -0.368 1.00 93.12 88 ALA A C 1
ATOM 647 O O . ALA A 1 88 ? 7.102 1.663 0.624 1.00 93.12 88 ALA A O 1
ATOM 648 N N . ILE A 1 89 ? 8.598 3.073 -0.288 1.00 87.94 89 ILE A N 1
ATOM 649 C CA . ILE A 1 89 ? 9.318 3.414 0.942 1.00 87.94 89 ILE A CA 1
ATOM 650 C C . ILE A 1 89 ? 9.265 4.907 1.236 1.00 87.94 89 ILE A C 1
ATOM 652 O O . ILE A 1 89 ? 9.559 5.750 0.390 1.00 87.94 89 ILE A O 1
ATOM 656 N N . GLY A 1 90 ? 8.928 5.222 2.485 1.00 75.75 90 GLY A N 1
ATOM 657 C CA . GLY A 1 90 ? 9.012 6.542 3.098 1.00 75.75 90 GLY A CA 1
ATOM 658 C C . GLY A 1 90 ? 7.938 7.523 2.640 1.00 75.75 90 GLY A C 1
ATOM 659 O O . GLY A 1 90 ? 7.764 8.549 3.291 1.00 75.75 90 GLY A O 1
ATOM 660 N N . GLY A 1 91 ? 7.223 7.231 1.550 1.00 79.19 91 GLY A N 1
ATOM 661 C CA . GLY A 1 91 ? 6.208 8.102 0.973 1.00 79.19 91 GLY A CA 1
ATOM 662 C C . GLY A 1 91 ? 4.781 7.571 1.068 1.00 79.19 91 GLY A C 1
ATOM 663 O O . GLY A 1 91 ? 4.531 6.366 1.082 1.00 79.19 91 GLY A O 1
ATOM 664 N N . LEU A 1 92 ? 3.859 8.532 1.107 1.00 87.44 92 LEU A N 1
ATOM 665 C CA . LEU A 1 92 ? 2.410 8.360 1.194 1.00 87.44 92 LEU A CA 1
ATOM 666 C C . LEU A 1 92 ? 1.735 8.684 -0.147 1.00 87.44 92 LEU A C 1
ATOM 668 O O . LEU A 1 92 ? 2.299 9.389 -0.992 1.00 87.44 92 LEU A O 1
ATOM 672 N N . GLY A 1 93 ? 0.507 8.201 -0.340 1.00 90.75 93 GLY A N 1
ATOM 673 C CA . GLY A 1 93 ? -0.288 8.470 -1.540 1.00 90.75 93 GLY A CA 1
ATOM 674 C C . GLY A 1 93 ? 0.248 7.833 -2.825 1.00 90.75 93 GLY A C 1
ATOM 675 O O . GLY A 1 93 ? -0.072 8.311 -3.915 1.00 90.75 93 GLY A O 1
ATOM 676 N N . ASN A 1 94 ? 1.087 6.801 -2.730 1.00 94.19 94 ASN A N 1
ATOM 677 C CA . ASN A 1 94 ? 1.539 6.049 -3.897 1.00 94.19 94 ASN A CA 1
ATOM 678 C C . ASN A 1 94 ? 0.463 5.077 -4.392 1.00 94.19 94 ASN A C 1
ATOM 680 O O . ASN A 1 94 ? -0.412 4.668 -3.630 1.00 94.19 94 ASN A O 1
ATOM 684 N N . TYR A 1 95 ? 0.553 4.699 -5.664 1.00 96.62 95 TYR A N 1
ATOM 685 C CA . TYR A 1 95 ? -0.249 3.638 -6.269 1.00 96.62 95 TYR A CA 1
ATOM 686 C C . TYR A 1 95 ? 0.673 2.519 -6.757 1.00 96.62 95 TYR A C 1
ATOM 688 O O . TYR A 1 95 ? 1.593 2.785 -7.532 1.00 96.62 95 TYR A O 1
ATOM 696 N N . LEU A 1 96 ? 0.444 1.300 -6.279 1.00 98.50 96 LEU A N 1
ATOM 697 C CA . LEU A 1 96 ? 1.172 0.098 -6.674 1.00 98.50 96 LEU A CA 1
ATOM 698 C C . LEU A 1 96 ? 0.177 -0.863 -7.324 1.00 98.50 96 LEU A C 1
ATOM 700 O O . LEU A 1 96 ? -0.890 -1.108 -6.762 1.00 98.50 96 LEU A O 1
ATOM 704 N N . ASP A 1 97 ? 0.531 -1.393 -8.485 1.00 98.81 97 ASP A N 1
ATOM 705 C CA . ASP A 1 97 ? -0.278 -2.342 -9.253 1.00 98.81 97 ASP A CA 1
ATOM 706 C C . ASP A 1 97 ? 0.632 -3.482 -9.698 1.00 98.81 97 ASP A C 1
ATOM 708 O O . ASP A 1 97 ? 1.579 -3.221 -10.442 1.00 98.81 97 ASP A O 1
ATOM 712 N N . GLY A 1 98 ? 0.391 -4.694 -9.199 1.00 98.75 98 GLY A N 1
ATOM 713 C CA . GLY A 1 98 ? 1.138 -5.884 -9.610 1.00 98.75 98 GLY A CA 1
ATOM 714 C C . GLY A 1 98 ? 0.885 -6.180 -11.082 1.00 98.75 98 GLY A C 1
ATOM 715 O O . GLY A 1 98 ? 1.757 -6.006 -11.929 1.00 98.75 98 GLY A O 1
ATOM 716 N N . GLY A 1 99 ? -0.381 -6.420 -11.410 1.00 98.75 99 GLY A N 1
ATOM 717 C CA . GLY A 1 99 ? -0.811 -6.743 -12.762 1.00 98.75 99 GLY A CA 1
ATOM 718 C C . GLY A 1 99 ? -1.143 -8.229 -12.851 1.00 98.75 99 GLY A C 1
ATOM 719 O O . GLY A 1 99 ? -1.716 -8.785 -11.920 1.00 98.75 99 GLY A O 1
ATOM 720 N N . PRO A 1 100 ? -1.001 -8.886 -14.013 1.00 98.38 100 PRO A N 1
ATOM 721 C CA . PRO A 1 100 ? -1.118 -10.337 -14.080 1.00 98.38 100 PRO A CA 1
ATOM 722 C C . PRO A 1 100 ? 0.157 -11.018 -13.577 1.00 98.38 100 PRO A C 1
ATOM 724 O O . PRO A 1 100 ? 1.188 -10.893 -14.233 1.00 98.38 100 PRO A O 1
ATOM 727 N N . GLY A 1 101 ? 0.033 -11.833 -12.532 1.00 98.38 101 GLY A N 1
ATOM 728 C CA . GLY A 1 101 ? 1.186 -12.323 -11.786 1.00 98.38 101 GLY A CA 1
ATOM 729 C C . GLY A 1 101 ? 0.811 -12.933 -10.450 1.00 98.38 101 GLY A C 1
ATOM 730 O O . GLY A 1 101 ? -0.317 -12.775 -10.003 1.00 98.38 101 GLY A O 1
ATOM 731 N N . GLU A 1 102 ? 1.724 -13.669 -9.823 1.00 98.62 102 GLU A N 1
ATOM 732 C CA . GLU A 1 102 ? 1.721 -13.819 -8.365 1.00 98.62 102 GLU A CA 1
ATOM 733 C C . GLU A 1 102 ? 2.640 -12.736 -7.792 1.00 98.62 102 GLU A C 1
ATOM 735 O O . GLU A 1 102 ? 3.855 -12.930 -7.699 1.00 98.62 102 GLU A O 1
ATOM 740 N N . ASP A 1 103 ? 2.064 -11.587 -7.441 1.00 98.81 103 ASP A N 1
ATOM 741 C CA . ASP A 1 103 ? 2.833 -10.384 -7.128 1.00 98.81 103 ASP A CA 1
ATOM 742 C C . ASP A 1 103 ? 3.039 -10.192 -5.622 1.00 98.81 103 ASP A C 1
ATOM 744 O O . ASP A 1 103 ? 2.222 -10.583 -4.782 1.00 98.81 103 ASP A O 1
ATOM 748 N N . LEU A 1 104 ? 4.138 -9.530 -5.259 1.00 98.38 104 LEU A N 1
ATOM 749 C CA . LEU A 1 104 ? 4.438 -9.103 -3.897 1.00 98.38 104 LEU A CA 1
ATOM 750 C C . LEU A 1 104 ? 4.476 -7.576 -3.816 1.00 98.38 104 LEU A C 1
ATOM 752 O O . LEU A 1 104 ? 5.425 -6.932 -4.267 1.00 98.38 104 LEU A O 1
ATOM 756 N N . LEU A 1 105 ? 3.479 -6.991 -3.154 1.00 98.31 105 LEU A N 1
ATOM 757 C CA . LEU A 1 105 ? 3.391 -5.548 -2.958 1.00 98.31 105 LEU A CA 1
ATOM 758 C C . LEU A 1 105 ? 3.711 -5.179 -1.507 1.00 98.31 105 LEU A C 1
ATOM 760 O O . LEU A 1 105 ? 3.074 -5.646 -0.565 1.00 98.31 105 LEU A O 1
ATOM 764 N N . ILE A 1 106 ? 4.694 -4.301 -1.323 1.00 95.00 106 ILE A N 1
ATOM 765 C CA . ILE A 1 106 ? 5.244 -3.913 -0.025 1.00 95.00 106 ILE A CA 1
ATOM 766 C C . ILE A 1 106 ? 5.046 -2.411 0.189 1.00 95.00 106 ILE A C 1
ATOM 768 O O . ILE A 1 106 ? 5.576 -1.586 -0.561 1.00 95.00 106 ILE A O 1
ATOM 772 N N . SER A 1 107 ? 4.332 -2.048 1.254 1.00 92.12 107 SER A N 1
ATOM 773 C CA . SER A 1 107 ? 4.136 -0.657 1.667 1.00 92.12 107 SER A CA 1
ATOM 774 C C . SER A 1 107 ? 4.878 -0.348 2.968 1.00 92.12 107 SER A C 1
ATOM 776 O O . SER A 1 107 ? 4.612 -0.912 4.032 1.00 92.12 107 SER A O 1
ATOM 778 N N . PHE A 1 108 ? 5.799 0.609 2.882 1.00 84.25 108 PHE A N 1
ATOM 779 C CA . PHE A 1 108 ? 6.511 1.218 4.001 1.00 84.25 108 PHE A CA 1
ATOM 780 C C . PHE A 1 108 ? 6.191 2.721 4.017 1.00 84.25 108 PHE A C 1
ATOM 782 O O . PHE A 1 108 ? 7.002 3.565 3.638 1.00 84.25 108 PHE A O 1
ATOM 789 N N . GLY A 1 109 ? 4.956 3.054 4.399 1.00 65.88 109 GLY A N 1
ATOM 790 C CA . GLY A 1 109 ? 4.410 4.418 4.365 1.00 65.88 109 GLY A CA 1
ATOM 791 C C . GLY A 1 109 ? 4.179 5.074 5.730 1.00 65.88 109 GLY A C 1
ATOM 792 O O . GLY A 1 109 ? 3.481 6.077 5.794 1.00 65.88 109 GLY A O 1
ATOM 793 N N . GLY A 1 110 ? 4.709 4.526 6.830 1.00 63.62 110 GLY A N 1
ATOM 794 C CA . GLY A 1 110 ? 4.446 5.040 8.182 1.00 63.62 110 GLY A CA 1
ATOM 795 C C . GLY A 1 110 ? 4.747 6.539 8.312 1.00 63.62 110 GLY A C 1
ATOM 796 O O . GLY A 1 110 ? 5.877 6.978 8.102 1.00 63.62 110 GLY A O 1
ATOM 797 N N . GLY A 1 111 ? 3.725 7.332 8.633 1.00 62.97 111 GLY A N 1
ATOM 798 C CA . GLY A 1 111 ? 3.810 8.785 8.722 1.00 62.97 111 GLY A CA 1
ATOM 799 C C . GLY A 1 111 ? 3.112 9.312 9.971 1.00 62.97 111 GLY A C 1
ATOM 800 O O . GLY A 1 111 ? 2.066 8.815 10.384 1.00 62.97 111 GLY A O 1
ATOM 801 N N . SER A 1 112 ? 3.677 10.362 10.565 1.00 62.22 112 SER A N 1
ATOM 802 C CA . SER A 1 112 ? 3.063 11.093 11.684 1.00 62.22 112 SER A CA 1
ATOM 803 C C . SER A 1 112 ? 1.955 12.063 11.238 1.00 62.22 112 SER A C 1
ATOM 805 O O . SER A 1 112 ? 1.247 12.634 12.072 1.00 62.22 112 SER A O 1
ATOM 807 N N . GLY A 1 113 ? 1.808 12.257 9.922 1.00 65.12 113 GLY A N 1
ATOM 808 C CA . GLY A 1 113 ? 0.781 13.084 9.294 1.00 65.12 113 GLY A CA 1
ATOM 809 C C . GLY A 1 113 ? -0.561 12.370 9.123 1.00 65.12 113 GLY A C 1
ATOM 810 O O . GLY A 1 113 ? -0.669 11.157 9.246 1.00 65.12 113 GLY A O 1
ATOM 811 N N . MET A 1 114 ? -1.591 13.154 8.804 1.00 73.12 114 MET A N 1
ATOM 812 C CA . MET A 1 114 ? -2.937 12.671 8.459 1.00 73.12 114 MET A CA 1
ATOM 813 C C . MET A 1 114 ? -3.098 12.492 6.939 1.00 73.12 114 MET A C 1
ATOM 815 O O . MET A 1 114 ? -4.209 12.585 6.422 1.00 73.12 114 MET A O 1
ATOM 819 N N . ASP A 1 115 ? -2.003 12.332 6.199 1.00 81.62 115 ASP A N 1
ATOM 820 C CA . ASP A 1 115 ? -2.063 12.177 4.747 1.00 81.62 115 ASP A CA 1
ATOM 8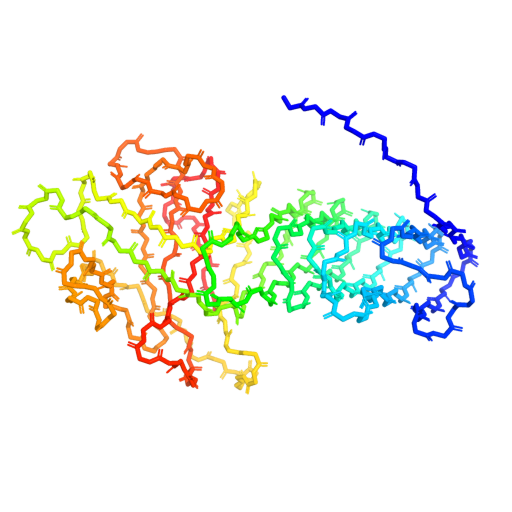21 C C . ASP A 1 115 ? -2.602 10.780 4.370 1.00 81.62 115 ASP A C 1
ATOM 823 O O . ASP A 1 115 ? -2.515 9.850 5.175 1.00 81.62 115 ASP A O 1
ATOM 827 N N . PRO A 1 116 ? -3.197 10.612 3.175 1.00 86.56 116 PRO A N 1
ATOM 828 C CA . PRO A 1 116 ? -3.671 9.308 2.715 1.00 86.56 116 PRO A CA 1
ATOM 829 C C . PRO A 1 116 ? -2.542 8.276 2.645 1.00 86.56 116 PRO A C 1
ATOM 831 O O . PRO A 1 116 ? -1.443 8.610 2.202 1.00 86.56 116 PRO A O 1
ATOM 834 N N . GLY A 1 117 ? -2.833 7.025 3.008 1.00 90.81 117 GLY A N 1
ATOM 835 C CA . GLY A 1 117 ? -1.920 5.902 2.790 1.00 90.81 117 GLY A CA 1
ATOM 836 C C . GLY A 1 117 ? -1.685 5.597 1.311 1.00 90.81 117 GLY A C 1
ATOM 837 O O . GLY A 1 117 ? -2.179 6.277 0.404 1.00 90.81 117 GLY A O 1
ATOM 838 N N . ASN A 1 118 ? -0.906 4.555 1.063 1.00 93.75 118 ASN A N 1
ATOM 839 C CA . ASN A 1 118 ? -0.684 4.005 -0.265 1.00 93.75 118 ASN A CA 1
ATOM 840 C C . ASN A 1 118 ? -1.900 3.184 -0.718 1.00 93.75 118 ASN A C 1
ATOM 842 O O . ASN A 1 118 ? -2.636 2.608 0.080 1.00 93.75 118 ASN A O 1
ATOM 846 N N . THR A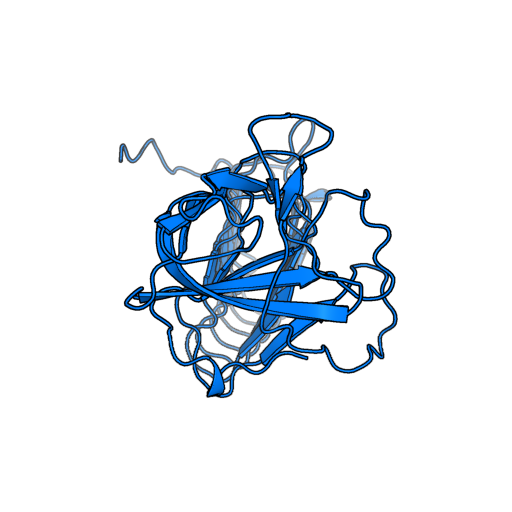 1 119 ? -2.127 3.135 -2.027 1.00 95.81 119 THR A N 1
ATOM 847 C CA . THR A 1 119 ? -3.148 2.294 -2.661 1.00 95.81 119 THR A CA 1
ATOM 848 C C . THR A 1 119 ? -2.462 1.161 -3.411 1.00 95.81 119 THR A C 1
ATOM 850 O O . THR A 1 119 ? -1.547 1.411 -4.192 1.00 95.81 119 THR A O 1
ATOM 853 N N . LEU A 1 120 ? -2.891 -0.069 -3.162 1.00 98.12 120 LEU A N 1
ATOM 854 C CA . LEU A 1 120 ? -2.303 -1.285 -3.699 1.00 98.12 120 LEU A CA 1
ATOM 855 C C . LEU A 1 120 ? -3.384 -2.086 -4.440 1.00 98.12 120 LEU A C 1
ATOM 857 O O . LEU A 1 120 ? -4.497 -2.248 -3.933 1.00 98.12 120 LEU A O 1
ATOM 861 N N . SER A 1 121 ? -3.048 -2.592 -5.622 1.00 98.56 121 SER A N 1
ATOM 862 C CA . SER A 1 121 ? -3.845 -3.565 -6.370 1.00 98.56 121 SER A CA 1
ATOM 863 C C . SER A 1 121 ? -2.959 -4.757 -6.703 1.00 98.56 121 SER A C 1
ATOM 865 O O . SER A 1 121 ? -1.896 -4.564 -7.288 1.00 98.56 121 SER A O 1
ATOM 867 N N . GLY A 1 122 ? -3.377 -5.962 -6.322 1.00 98.38 122 GLY A N 1
ATOM 868 C CA . GLY A 1 122 ? -2.649 -7.181 -6.690 1.00 98.38 122 GLY A CA 1
ATOM 869 C C . GLY A 1 122 ? -2.782 -7.457 -8.185 1.00 98.38 122 GLY A C 1
ATOM 870 O O . GLY A 1 122 ? -1.799 -7.613 -8.892 1.00 98.38 122 GLY A O 1
ATOM 871 N N . GLY A 1 123 ? -4.004 -7.337 -8.709 1.00 98.31 123 GLY A N 1
ATOM 872 C CA . GLY A 1 123 ? -4.299 -7.601 -10.107 1.00 98.31 123 GLY A CA 1
ATOM 873 C C . GLY A 1 123 ? -4.801 -9.029 -10.310 1.00 98.31 123 GLY A C 1
ATOM 874 O O . GLY A 1 123 ? -5.801 -9.442 -9.718 1.00 98.31 123 GLY A O 1
ATOM 875 N N . PHE A 1 124 ? -4.245 -9.769 -11.263 1.00 97.38 124 PHE A N 1
ATOM 876 C CA . PHE A 1 124 ? -4.655 -11.140 -11.564 1.00 97.38 124 PHE A CA 1
ATOM 877 C C . PHE A 1 124 ? -3.613 -12.146 -11.088 1.00 97.38 124 PHE A C 1
ATOM 879 O O . PHE A 1 124 ? -2.728 -12.501 -11.853 1.00 97.38 124 PHE A O 1
ATOM 886 N N . GLY A 1 125 ? -3.882 -12.768 -9.951 1.00 97.25 125 GLY A N 1
ATOM 887 C CA . GLY A 1 125 ? -3.246 -14.006 -9.530 1.00 97.25 125 GLY A CA 1
ATOM 888 C C . GLY A 1 125 ? -3.523 -14.244 -8.062 1.00 97.25 125 GLY A C 1
ATOM 889 O O . GLY A 1 125 ? -4.627 -13.939 -7.603 1.00 97.25 125 GLY A O 1
ATOM 890 N N . THR A 1 126 ? -2.575 -14.873 -7.373 1.00 97.75 126 THR A N 1
ATOM 891 C CA . THR A 1 126 ? -2.602 -15.004 -5.912 1.00 97.75 126 THR A CA 1
ATOM 892 C C . THR A 1 126 ? -1.481 -14.151 -5.356 1.00 97.75 126 THR A C 1
ATOM 894 O O . THR A 1 126 ? -0.331 -14.579 -5.317 1.00 97.75 126 THR A O 1
ATOM 897 N N . ASP A 1 127 ? -1.846 -12.947 -4.946 1.00 98.56 127 ASP A N 1
ATOM 898 C CA . ASP A 1 127 ? -0.905 -11.911 -4.556 1.00 98.56 127 ASP A CA 1
ATOM 899 C C . ASP A 1 127 ? -0.629 -11.928 -3.048 1.00 98.56 127 ASP A C 1
ATOM 901 O O . ASP A 1 127 ? -1.397 -12.455 -2.226 1.00 98.56 127 ASP A O 1
ATOM 905 N N . ALA A 1 128 ? 0.497 -11.329 -2.680 1.00 97.88 128 ALA A N 1
ATOM 906 C CA . ALA A 1 128 ? 0.907 -11.108 -1.309 1.00 97.88 128 ALA A CA 1
ATOM 907 C C . ALA A 1 128 ? 1.092 -9.611 -1.055 1.00 97.88 128 ALA A C 1
ATOM 909 O O . ALA A 1 128 ? 1.804 -8.908 -1.772 1.00 97.88 128 ALA A O 1
ATOM 910 N N . PHE A 1 129 ? 0.491 -9.129 0.023 1.00 97.31 129 PHE A N 1
ATOM 911 C CA . PHE A 1 129 ? 0.627 -7.754 0.473 1.00 97.31 129 PHE A CA 1
ATOM 912 C C . PHE A 1 129 ? 1.388 -7.734 1.781 1.00 97.31 129 PHE A C 1
ATOM 914 O O . PHE A 1 129 ? 1.085 -8.495 2.695 1.00 97.31 129 PHE A O 1
ATOM 921 N N . ARG A 1 130 ? 2.360 -6.840 1.892 1.00 93.75 130 ARG A N 1
ATOM 922 C CA . ARG A 1 130 ? 3.183 -6.713 3.085 1.00 93.75 130 ARG A CA 1
ATOM 923 C C . ARG A 1 130 ? 3.166 -5.289 3.589 1.00 93.75 130 ARG A C 1
ATOM 925 O O . ARG A 1 130 ? 3.546 -4.358 2.874 1.00 93.75 130 ARG A O 1
ATOM 932 N N . PHE A 1 131 ? 2.801 -5.148 4.851 1.00 90.25 131 PHE A N 1
ATOM 933 C CA . PHE A 1 131 ? 2.669 -3.861 5.506 1.00 90.25 131 PHE A CA 1
ATOM 934 C C . PHE A 1 131 ? 3.624 -3.768 6.676 1.00 90.25 131 PHE A C 1
ATOM 936 O O . PHE A 1 131 ? 3.691 -4.643 7.539 1.00 90.25 131 PHE A O 1
ATOM 943 N N . THR A 1 132 ? 4.375 -2.675 6.674 1.00 80.81 132 THR A N 1
ATOM 944 C CA . THR A 1 132 ? 5.340 -2.353 7.727 1.00 80.81 132 THR A CA 1
ATOM 945 C C . THR A 1 132 ? 5.133 -0.948 8.286 1.00 80.81 132 THR A C 1
ATOM 947 O O . THR A 1 132 ? 6.000 -0.403 8.964 1.00 80.81 132 THR A O 1
ATOM 950 N N . ASN A 1 133 ? 4.017 -0.307 7.936 1.00 77.56 133 ASN A N 1
ATOM 951 C CA . ASN A 1 133 ? 3.653 1.023 8.399 1.00 77.56 133 ASN A CA 1
ATOM 952 C C . ASN A 1 133 ? 3.137 0.982 9.841 1.00 77.56 133 ASN A C 1
ATOM 954 O O . ASN A 1 133 ? 2.276 0.177 10.178 1.00 77.56 133 ASN A O 1
ATOM 958 N N . ALA A 1 134 ? 3.614 1.937 10.636 1.00 78.62 134 ALA A N 1
ATOM 959 C CA . ALA A 1 134 ? 2.974 2.401 11.858 1.00 78.62 134 ALA A CA 1
ATOM 960 C C . ALA A 1 134 ? 2.577 3.865 11.626 1.00 78.62 134 ALA A C 1
ATOM 962 O O . ALA A 1 134 ? 3.381 4.672 11.142 1.00 78.62 134 ALA A O 1
ATOM 963 N N . GLY A 1 135 ? 1.314 4.198 11.871 1.00 82.25 135 GLY A N 1
ATOM 964 C CA . GLY A 1 135 ? 0.737 5.495 11.540 1.00 82.25 135 GLY A CA 1
ATOM 965 C C . GLY A 1 135 ? 0.031 6.142 12.721 1.00 82.25 135 GLY A C 1
ATOM 966 O O . GLY A 1 135 ? -0.353 5.485 13.686 1.00 82.25 135 GLY A O 1
ATOM 967 N N . ASN A 1 136 ? -0.178 7.457 12.640 1.00 86.38 136 ASN A N 1
ATOM 968 C CA . ASN A 1 136 ? -0.989 8.171 13.624 1.00 86.38 136 ASN A CA 1
ATOM 969 C C . ASN A 1 136 ? -2.487 7.906 13.385 1.00 86.38 136 ASN A C 1
ATOM 971 O O . ASN A 1 136 ? -3.181 8.730 12.788 1.00 86.38 136 ASN A O 1
ATOM 975 N N . LEU A 1 137 ? -2.966 6.748 13.837 1.00 90.31 137 LEU A N 1
ATOM 976 C CA . LEU A 1 137 ? -4.373 6.367 13.789 1.00 90.31 137 LEU A CA 1
ATOM 977 C C . LEU A 1 137 ? -5.089 6.803 15.071 1.00 90.31 137 LEU A C 1
ATOM 979 O O . LEU A 1 137 ? -4.671 6.480 16.182 1.00 90.31 137 LEU A O 1
ATOM 983 N N . VAL A 1 138 ? -6.190 7.533 14.915 1.00 92.88 138 VAL A N 1
ATOM 984 C CA . VAL A 1 138 ? -7.016 8.016 16.027 1.00 92.88 138 VAL A CA 1
ATOM 985 C C . VAL A 1 138 ? -8.493 7.782 15.749 1.00 92.88 138 VAL A C 1
ATOM 987 O O . VAL A 1 138 ? -8.933 7.778 14.602 1.00 92.88 138 VAL A O 1
ATOM 990 N N . VAL A 1 139 ? -9.278 7.669 16.812 1.00 94.75 139 VAL A N 1
ATOM 991 C CA . VAL A 1 139 ? -10.738 7.728 16.772 1.00 94.75 139 VAL A CA 1
ATOM 992 C C . VAL A 1 139 ? -11.162 9.131 17.200 1.00 94.75 139 VAL A C 1
ATOM 994 O O . VAL A 1 139 ? -10.811 9.609 18.277 1.00 94.75 139 VAL A O 1
ATOM 997 N N . THR A 1 140 ? -11.867 9.839 16.320 1.00 92.75 140 THR A N 1
ATOM 998 C CA . THR A 1 140 ? -12.277 11.245 16.538 1.00 92.75 140 THR A CA 1
ATOM 999 C C . THR A 1 140 ? -13.696 11.378 17.083 1.00 92.75 140 THR A C 1
ATOM 1001 O O . THR A 1 140 ? -14.115 12.459 17.494 1.00 92.75 140 THR A O 1
ATOM 1004 N N . HIS A 1 141 ? -14.439 10.275 17.084 1.00 87.88 141 HIS A N 1
ATOM 1005 C CA . HIS A 1 141 ? -15.795 10.190 17.587 1.00 87.88 141 HIS A CA 1
ATOM 1006 C C . HIS A 1 141 ? -16.010 8.789 18.159 1.00 87.88 141 HIS A C 1
ATOM 1008 O O . HIS A 1 141 ? -15.970 7.836 17.390 1.00 87.88 141 HIS A O 1
ATOM 1014 N N . ASP A 1 142 ? -16.192 8.701 19.479 1.00 90.75 142 ASP A N 1
ATOM 1015 C CA . ASP A 1 142 ? -16.746 7.531 20.175 1.00 90.75 142 ASP A CA 1
ATOM 1016 C C . ASP A 1 142 ? -18.268 7.743 20.246 1.00 90.75 142 ASP A C 1
ATOM 1018 O O . ASP A 1 142 ? -18.767 8.521 21.072 1.00 90.75 142 ASP A O 1
ATOM 1022 N N . ALA A 1 143 ? -18.992 7.158 19.292 1.00 90.00 143 ALA A N 1
ATOM 1023 C CA . ALA A 1 143 ? -20.430 7.340 19.121 1.00 90.00 143 ALA A CA 1
ATOM 1024 C C . ALA A 1 143 ? -21.225 6.717 20.279 1.00 90.00 143 ALA A C 1
ATOM 1026 O O . ALA A 1 143 ? -22.269 7.253 20.673 1.00 90.00 143 ALA A O 1
ATOM 1027 N N . GLY A 1 144 ? -20.724 5.611 20.836 1.00 87.00 144 GLY A N 1
ATOM 1028 C CA . GLY A 1 144 ? -21.307 4.903 21.975 1.00 87.00 144 GLY A CA 1
ATOM 1029 C C . GLY A 1 144 ? -21.010 5.557 23.326 1.00 87.00 144 GLY A C 1
ATOM 1030 O O . GLY A 1 144 ? -21.773 5.369 24.277 1.00 87.00 144 GLY A O 1
ATOM 1031 N N . GLN A 1 145 ? -19.942 6.356 23.406 1.00 91.50 145 GLN A N 1
ATOM 1032 C CA . GLN A 1 145 ? -19.354 6.864 24.650 1.00 91.50 145 GLN A CA 1
ATOM 1033 C C . GLN A 1 145 ? -19.045 5.741 25.647 1.00 91.50 145 GLN A C 1
ATOM 1035 O O . GLN A 1 145 ? -19.200 5.907 26.863 1.00 91.50 145 GLN A O 1
ATOM 1040 N N . ASP A 1 146 ? -18.662 4.577 25.132 1.00 93.06 146 ASP A N 1
ATOM 1041 C CA . ASP A 1 146 ? -18.445 3.359 25.907 1.00 93.06 146 ASP A CA 1
ATOM 1042 C C . ASP A 1 146 ? -16.958 3.003 26.053 1.00 93.06 146 ASP A C 1
ATOM 1044 O O . ASP A 1 146 ? -16.619 2.041 26.757 1.00 93.06 146 ASP A O 1
ATOM 1048 N N . GLY A 1 147 ? -16.072 3.816 25.465 1.00 94.44 147 GLY A N 1
ATOM 1049 C CA . GLY A 1 147 ? -14.631 3.617 25.517 1.00 94.44 147 GLY A CA 1
ATOM 1050 C C . GLY A 1 147 ? -14.181 2.366 24.768 1.00 94.44 147 GLY A C 1
ATOM 1051 O O . GLY A 1 147 ? -13.163 1.777 25.139 1.00 94.44 147 GLY A O 1
ATOM 1052 N N . ARG A 1 148 ? -14.931 1.930 23.754 1.00 95.31 148 ARG A N 1
ATOM 1053 C CA . ARG A 1 148 ? -14.583 0.832 22.852 1.00 95.31 148 ARG A CA 1
ATOM 1054 C C . ARG A 1 148 ? -14.863 1.235 21.412 1.00 95.31 148 ARG A C 1
ATOM 1056 O O . ARG A 1 148 ? -15.702 2.083 21.152 1.00 95.31 148 ARG A O 1
ATOM 1063 N N . VAL A 1 149 ? -14.172 0.589 20.478 1.00 96.06 149 VAL A N 1
ATOM 1064 C CA . VAL A 1 149 ? -14.486 0.743 19.057 1.00 96.06 149 VAL A CA 1
ATOM 1065 C C . VAL A 1 149 ? -15.844 0.098 18.774 1.00 96.06 149 VAL A C 1
ATOM 1067 O O . VAL A 1 149 ? -16.021 -1.104 18.988 1.00 96.06 149 VAL A O 1
ATOM 1070 N N . SER A 1 150 ? -16.801 0.883 18.286 1.00 94.56 150 SER A N 1
ATOM 1071 C CA . SER A 1 150 ? -18.181 0.455 18.047 1.00 94.56 150 SER A CA 1
ATOM 1072 C C . SER A 1 150 ? -18.820 1.115 16.812 1.00 94.56 150 SER A C 1
ATOM 1074 O O . SER A 1 150 ? -18.208 1.921 16.110 1.00 94.56 150 SER A O 1
ATOM 1076 N N . ASP A 1 151 ? -20.051 0.707 16.480 1.00 95.69 151 ASP A N 1
ATOM 1077 C CA . ASP A 1 151 ? -20.799 1.213 15.319 1.00 95.69 151 ASP A CA 1
ATOM 1078 C C . ASP A 1 151 ? -20.975 2.741 15.385 1.00 95.69 151 ASP A C 1
ATOM 1080 O O . ASP A 1 151 ? -21.462 3.284 16.377 1.00 95.69 151 ASP A O 1
ATOM 1084 N N . GLY A 1 152 ? -20.607 3.435 14.307 1.00 95.25 152 GLY A N 1
ATOM 1085 C CA . GLY A 1 152 ? -20.642 4.896 14.220 1.00 95.25 152 GLY A CA 1
ATOM 1086 C C . GLY A 1 152 ? -19.326 5.595 14.568 1.00 95.25 152 GLY A C 1
ATOM 1087 O O . GLY A 1 152 ? -19.209 6.795 14.296 1.00 95.25 152 GLY A O 1
ATOM 1088 N N . ASP A 1 153 ? -18.332 4.876 15.092 1.00 96.81 153 ASP A N 1
ATOM 1089 C CA . ASP A 1 153 ? -17.022 5.453 15.381 1.00 96.81 153 ASP A CA 1
ATOM 1090 C C . ASP A 1 153 ? -16.271 5.839 14.109 1.00 96.81 153 ASP A C 1
ATOM 1092 O O . ASP A 1 153 ? -16.407 5.221 13.047 1.00 96.81 153 ASP A O 1
ATOM 1096 N N . VAL A 1 154 ? -15.451 6.885 14.220 1.00 95.75 154 VAL A N 1
ATOM 1097 C CA . VAL A 1 154 ? -14.714 7.446 13.082 1.00 95.75 154 VAL A CA 1
ATOM 1098 C C . VAL A 1 154 ? -13.218 7.357 13.320 1.00 95.75 154 VAL A C 1
ATOM 1100 O O . VAL A 1 154 ? -12.651 8.160 14.070 1.00 95.75 154 VAL A O 1
ATOM 1103 N N . PHE A 1 155 ? -12.583 6.430 12.607 1.00 95.06 155 PHE A N 1
ATOM 1104 C CA . PHE A 1 155 ? -11.138 6.362 12.474 1.00 95.06 155 PHE A CA 1
ATOM 1105 C C . PHE A 1 155 ? -10.634 7.419 11.493 1.00 95.06 155 PHE A C 1
ATOM 1107 O O . PHE A 1 155 ? -11.186 7.612 10.404 1.00 95.06 155 PHE A O 1
ATOM 1114 N N . LEU A 1 156 ? -9.545 8.072 11.880 1.00 93.12 156 LEU A N 1
ATOM 1115 C CA . LEU A 1 156 ? -8.818 9.050 11.092 1.00 93.12 156 LEU A CA 1
ATOM 1116 C C . LEU A 1 156 ? -7.320 8.746 11.182 1.00 93.12 156 LEU A C 1
ATOM 1118 O O . LEU A 1 156 ? -6.781 8.626 12.280 1.00 93.12 156 LEU A O 1
ATOM 1122 N N . GLY A 1 157 ? -6.647 8.637 10.043 1.00 90.56 157 GLY A N 1
ATOM 1123 C CA . GLY A 1 157 ? -5.209 8.389 9.994 1.00 90.56 157 GLY A CA 1
ATOM 1124 C C . GLY A 1 157 ? -4.738 7.904 8.624 1.00 90.56 157 GLY A C 1
ATOM 1125 O O . GLY A 1 157 ? -5.559 7.700 7.724 1.00 90.56 157 GLY A O 1
ATOM 1126 N N . PRO A 1 158 ? -3.422 7.729 8.446 1.00 88.75 158 PRO A N 1
ATOM 1127 C CA . PRO A 1 158 ? -2.876 7.143 7.232 1.00 88.75 158 PRO A CA 1
ATOM 1128 C C . PRO A 1 158 ? -3.274 5.663 7.159 1.00 88.75 158 PRO A C 1
ATOM 1130 O O . PRO A 1 158 ? -2.777 4.839 7.925 1.00 88.75 158 PRO A O 1
ATOM 1133 N N . MET A 1 159 ? -4.187 5.353 6.240 1.00 91.94 159 MET A N 1
ATOM 1134 C CA . MET A 1 159 ? -4.670 4.000 5.963 1.00 91.94 159 MET A CA 1
ATOM 1135 C C . MET A 1 159 ? -4.192 3.583 4.586 1.00 91.94 159 MET A C 1
ATOM 1137 O O . MET A 1 159 ? -4.561 4.221 3.593 1.00 91.94 159 MET A O 1
ATOM 1141 N N . ASP A 1 160 ? -3.404 2.515 4.527 1.00 94.12 160 ASP A N 1
ATOM 1142 C CA . ASP A 1 160 ? -3.143 1.862 3.252 1.00 94.12 160 ASP A CA 1
ATOM 1143 C C . ASP A 1 160 ? -4.422 1.177 2.765 1.00 94.12 160 ASP A C 1
ATOM 1145 O O . ASP A 1 160 ? -5.307 0.841 3.554 1.00 94.12 160 ASP A O 1
ATOM 1149 N N . VAL A 1 161 ? -4.567 1.017 1.455 1.00 95.94 161 VAL A N 1
ATOM 1150 C CA . VAL A 1 161 ? -5.802 0.512 0.851 1.00 95.94 161 VAL A CA 1
ATOM 1151 C C . VAL A 1 161 ? -5.474 -0.558 -0.170 1.00 95.94 161 VAL A C 1
ATOM 1153 O O . VAL A 1 161 ? -4.849 -0.252 -1.181 1.00 95.94 161 VAL A O 1
ATOM 1156 N N . ILE A 1 162 ? -5.974 -1.774 0.037 1.00 97.75 162 ILE A N 1
ATOM 1157 C CA . ILE A 1 162 ? -6.026 -2.789 -1.017 1.00 97.75 162 ILE A CA 1
ATOM 1158 C C . ILE A 1 162 ? -7.360 -2.653 -1.747 1.00 97.75 162 ILE A C 1
ATOM 1160 O O . ILE A 1 162 ? -8.431 -2.650 -1.128 1.00 97.75 162 ILE A O 1
ATOM 1164 N N . THR A 1 163 ? -7.311 -2.509 -3.070 1.00 97.38 163 THR A N 1
ATOM 1165 C CA . THR A 1 163 ? -8.504 -2.230 -3.882 1.00 97.38 163 THR A CA 1
ATOM 1166 C C . THR A 1 163 ? -9.219 -3.456 -4.427 1.00 97.38 163 THR A C 1
ATOM 1168 O O . THR A 1 163 ? -10.367 -3.327 -4.857 1.00 97.38 163 THR A O 1
ATOM 1171 N N . ASP A 1 164 ? -8.569 -4.614 -4.425 1.00 97.38 164 ASP A N 1
ATOM 1172 C CA . ASP A 1 164 ? -9.044 -5.809 -5.117 1.00 97.38 164 ASP A CA 1
ATOM 1173 C C . ASP A 1 164 ? -8.796 -7.122 -4.365 1.00 97.38 164 ASP A C 1
ATOM 1175 O O . ASP A 1 164 ? -8.867 -8.172 -4.999 1.00 97.38 164 ASP A O 1
ATOM 1179 N N . TYR A 1 165 ? -8.612 -7.060 -3.038 1.00 97.62 165 TYR A N 1
ATOM 1180 C CA . TYR A 1 165 ? -8.321 -8.226 -2.197 1.00 97.62 165 TYR A CA 1
ATOM 1181 C C . TYR A 1 165 ? -9.260 -9.405 -2.483 1.00 97.62 165 TYR A C 1
ATOM 1183 O O . TYR A 1 165 ? -10.494 -9.262 -2.487 1.00 97.62 165 TYR A O 1
ATOM 1191 N N . ARG A 1 166 ? -8.682 -10.592 -2.663 1.00 94.81 166 ARG A N 1
ATOM 1192 C CA . ARG A 1 166 ? -9.392 -11.856 -2.874 1.00 94.81 166 ARG A CA 1
ATOM 1193 C C . ARG A 1 166 ? -9.042 -12.852 -1.785 1.00 94.81 166 ARG A C 1
ATOM 1195 O O . ARG A 1 166 ? -7.904 -12.977 -1.354 1.00 94.81 166 ARG A O 1
ATOM 1202 N N . SER A 1 167 ? -10.038 -13.639 -1.383 1.00 91.81 167 SER A N 1
ATOM 1203 C CA . SER A 1 167 ? -9.797 -14.737 -0.448 1.00 91.81 167 SER A CA 1
ATOM 1204 C C . SER A 1 167 ? -8.768 -15.713 -1.031 1.00 91.81 167 SER A C 1
ATOM 1206 O O . SER A 1 167 ? -8.935 -16.192 -2.155 1.00 91.81 167 SER A O 1
ATOM 1208 N N . GLY A 1 168 ? -7.722 -15.993 -0.254 1.00 90.62 168 GLY A N 1
ATOM 1209 C CA . GLY A 1 168 ? -6.557 -16.779 -0.666 1.00 90.62 168 GLY A CA 1
ATOM 1210 C C . GLY A 1 168 ? -5.285 -15.945 -0.834 1.00 90.62 168 GLY A C 1
ATOM 1211 O O . GLY A 1 168 ? -4.199 -16.497 -0.687 1.00 90.62 168 GLY A O 1
ATOM 1212 N N . GLU A 1 169 ? -5.409 -14.637 -1.064 1.00 97.19 169 GLU A N 1
ATOM 1213 C CA . GLU A 1 169 ? -4.283 -13.698 -1.017 1.00 97.19 169 GLU A CA 1
ATOM 1214 C C . GLU A 1 169 ? -3.841 -13.479 0.431 1.00 97.19 169 GLU A C 1
ATOM 1216 O O . GLU A 1 169 ? -4.655 -13.530 1.362 1.00 97.19 169 GLU A O 1
ATOM 1221 N N . THR A 1 170 ? -2.548 -13.236 0.630 1.00 96.69 170 THR A N 1
ATOM 1222 C CA . THR A 1 170 ? -1.958 -13.132 1.973 1.00 96.69 170 THR A CA 1
ATOM 1223 C C . THR A 1 170 ? -1.648 -11.685 2.320 1.00 96.69 170 THR A C 1
ATOM 1225 O O . THR A 1 170 ? -1.120 -10.943 1.496 1.00 96.69 170 THR A O 1
ATOM 1228 N N . ILE A 1 171 ? -1.950 -11.295 3.554 1.00 95.69 171 ILE A N 1
ATOM 1229 C CA . ILE A 1 171 ? -1.540 -10.022 4.140 1.00 95.69 171 ILE A CA 1
ATOM 1230 C C . ILE A 1 171 ? -0.542 -10.337 5.249 1.00 95.69 171 ILE A C 1
ATOM 1232 O O . ILE A 1 171 ? -0.893 -10.948 6.253 1.00 95.69 171 ILE A O 1
ATOM 1236 N N . GLU A 1 172 ? 0.699 -9.920 5.052 1.00 92.06 172 GLU A N 1
ATOM 1237 C CA . GLU A 1 172 ? 1.769 -10.055 6.028 1.00 92.06 172 GLU A CA 1
ATOM 1238 C C . GLU A 1 172 ? 1.942 -8.735 6.778 1.00 92.06 172 GLU A C 1
ATOM 1240 O O . GLU A 1 172 ? 2.268 -7.696 6.186 1.00 92.06 172 GLU A O 1
ATOM 1245 N N . LEU A 1 173 ? 1.732 -8.775 8.086 1.00 89.44 173 LEU A N 1
ATOM 1246 C CA . LEU A 1 173 ? 1.922 -7.632 8.968 1.00 89.44 173 LEU A CA 1
ATOM 1247 C C . LEU A 1 173 ? 3.277 -7.818 9.650 1.00 89.44 173 LEU A C 1
ATOM 1249 O O . LEU A 1 173 ? 3.533 -8.854 10.250 1.00 89.44 173 LEU A O 1
ATOM 1253 N N . ARG A 1 174 ? 4.209 -6.868 9.570 1.00 82.31 174 ARG A N 1
ATOM 1254 C CA . ARG A 1 174 ? 5.492 -7.008 10.291 1.00 82.31 174 ARG A CA 1
ATOM 1255 C C . ARG A 1 174 ? 6.208 -5.689 10.478 1.00 82.31 174 ARG A C 1
ATOM 1257 O O . ARG A 1 174 ? 5.974 -4.737 9.748 1.00 82.31 174 ARG A O 1
ATOM 1264 N N . SER A 1 175 ? 7.137 -5.631 11.424 1.00 76.06 175 SER A N 1
ATOM 1265 C CA . SER A 1 175 ? 8.013 -4.470 11.567 1.00 76.06 175 SER A CA 1
ATOM 1266 C C . SER A 1 175 ? 9.089 -4.465 10.473 1.00 76.06 175 SER A C 1
ATOM 1268 O O . SER A 1 175 ? 9.512 -5.510 9.977 1.00 76.06 175 SER A O 1
ATOM 1270 N N . PHE A 1 176 ? 9.539 -3.273 10.069 1.00 67.62 176 PHE A N 1
ATOM 1271 C CA . PHE A 1 176 ? 10.513 -3.115 8.979 1.00 67.62 176 PHE A CA 1
ATOM 1272 C C . PHE A 1 176 ? 11.860 -3.805 9.256 1.00 67.62 176 PHE A C 1
ATOM 1274 O O . PHE A 1 176 ? 12.432 -4.416 8.358 1.00 67.62 176 PHE A O 1
ATOM 1281 N N . GLU A 1 177 ? 12.340 -3.743 10.501 1.00 67.19 177 GLU A N 1
ATOM 1282 C CA . GLU A 1 177 ? 13.544 -4.450 10.974 1.00 67.19 177 GLU A CA 1
ATOM 1283 C C . GLU A 1 177 ? 13.194 -5.689 11.819 1.00 67.19 177 GLU A C 1
ATOM 1285 O O . GLU A 1 177 ? 14.015 -6.179 12.598 1.00 67.19 177 GLU A O 1
ATOM 1290 N N . GLY A 1 178 ? 11.953 -6.169 11.702 1.00 64.88 178 GLY A N 1
ATOM 1291 C CA . GLY A 1 178 ? 11.457 -7.313 12.452 1.00 64.88 178 GLY A CA 1
ATOM 1292 C C . GLY A 1 178 ? 12.185 -8.613 12.105 1.00 64.88 178 GLY A C 1
ATOM 1293 O O . GLY A 1 178 ? 12.809 -8.724 11.045 1.00 64.88 178 GLY A O 1
ATOM 1294 N N . PRO A 1 179 ? 12.122 -9.621 12.991 1.00 66.38 179 PRO A N 1
ATOM 1295 C CA . PRO A 1 179 ? 12.631 -10.948 12.674 1.00 66.38 179 PRO A CA 1
ATOM 1296 C C . PRO A 1 179 ? 11.909 -11.523 11.446 1.00 66.38 179 PRO A C 1
ATOM 1298 O O . PRO A 1 179 ? 10.720 -11.298 11.253 1.00 66.38 179 PRO A O 1
ATOM 1301 N N . GLU A 1 180 ? 12.633 -12.298 10.636 1.00 64.38 180 GLU A N 1
ATOM 1302 C CA . GLU A 1 180 ? 12.075 -12.992 9.463 1.00 64.38 180 GLU A CA 1
ATOM 1303 C C . GLU A 1 180 ? 11.008 -14.028 9.859 1.00 64.38 180 GLU A C 1
ATOM 1305 O O . GLU A 1 180 ? 10.085 -14.299 9.099 1.00 64.38 180 GLU A O 1
ATOM 1310 N N . GLU A 1 181 ? 11.118 -14.577 11.072 1.00 69.69 181 GLU A N 1
ATOM 1311 C CA . GLU A 1 181 ? 10.125 -15.462 11.672 1.00 69.69 181 GLU A CA 1
ATOM 1312 C C . GLU A 1 181 ? 9.320 -14.671 12.711 1.00 69.69 181 GLU A C 1
ATOM 1314 O O . GLU A 1 181 ? 9.802 -14.368 13.808 1.00 69.69 181 GLU A O 1
ATOM 1319 N N . VAL A 1 182 ? 8.100 -14.303 12.330 1.00 68.75 182 VAL A N 1
ATOM 1320 C CA . VAL A 1 182 ? 7.144 -13.584 13.171 1.00 68.75 182 VAL A CA 1
ATOM 1321 C C . VAL A 1 182 ? 6.175 -14.614 13.770 1.00 68.75 182 VAL A C 1
ATOM 1323 O O . VAL A 1 182 ? 5.740 -15.520 13.052 1.00 68.75 182 VAL A O 1
ATOM 1326 N N . PRO A 1 183 ? 5.859 -14.569 15.079 1.00 74.44 183 PRO A N 1
ATOM 1327 C CA . PRO A 1 183 ? 4.798 -15.409 15.621 1.00 74.44 183 PRO A CA 1
ATOM 1328 C C . PRO A 1 183 ? 3.468 -15.107 14.909 1.00 74.44 183 PRO A C 1
ATOM 1330 O O . PRO A 1 183 ? 3.288 -13.998 14.415 1.00 74.44 183 PRO A O 1
ATOM 1333 N N . PRO A 1 184 ? 2.519 -16.055 14.859 1.00 82.44 184 PRO A N 1
ATOM 1334 C CA . PRO A 1 184 ? 1.222 -15.790 14.252 1.00 82.44 184 PRO A CA 1
ATOM 1335 C C . PRO A 1 184 ? 0.517 -14.629 14.953 1.00 82.44 184 PRO A C 1
ATOM 1337 O O . PRO A 1 184 ? 0.494 -14.586 16.185 1.00 82.44 184 PRO A O 1
ATOM 1340 N N . TYR A 1 185 ? -0.089 -13.743 14.168 1.00 87.38 185 TYR A N 1
ATOM 1341 C CA . TYR A 1 185 ? -0.909 -12.660 14.694 1.00 87.38 185 TYR A CA 1
ATOM 1342 C C . TYR A 1 185 ? -2.159 -13.174 15.418 1.00 87.38 185 TYR A C 1
ATOM 1344 O O . TYR A 1 185 ? -2.790 -14.146 14.987 1.00 87.38 185 TYR A O 1
ATOM 1352 N N . GLU A 1 186 ? -2.545 -12.492 16.495 1.00 91.38 186 GLU A N 1
ATOM 1353 C CA . GLU A 1 186 ? -3.743 -12.804 17.281 1.00 91.38 186 GLU A CA 1
ATOM 1354 C C . GLU A 1 186 ? -4.880 -11.812 16.989 1.00 91.38 186 GLU A C 1
ATOM 1356 O O . GLU A 1 186 ? -4.692 -10.597 17.020 1.00 91.38 186 GLU A O 1
ATOM 1361 N N . LEU A 1 187 ? -6.077 -12.334 16.695 1.00 93.06 187 LEU A N 1
ATOM 1362 C CA . LEU A 1 187 ? -7.270 -11.512 16.483 1.00 93.06 187 LEU A CA 1
ATOM 1363 C C . LEU A 1 187 ? -7.852 -11.058 17.827 1.00 93.06 187 LEU A C 1
ATOM 1365 O O . LEU A 1 187 ? -8.219 -11.889 18.661 1.00 93.06 187 LEU A O 1
ATOM 1369 N N . VAL A 1 188 ? -8.050 -9.752 17.978 1.00 94.38 188 VAL A N 1
ATOM 1370 C CA . VAL A 1 188 ? -8.741 -9.128 19.109 1.00 94.38 188 VAL A CA 1
ATOM 1371 C C . VAL A 1 188 ? -10.145 -8.700 18.682 1.00 94.38 188 VAL A C 1
ATOM 1373 O O . VAL A 1 188 ? -10.318 -7.871 17.791 1.00 94.38 188 VAL A O 1
ATOM 1376 N N . GLU A 1 189 ? -11.166 -9.264 19.333 1.00 90.81 189 GLU A N 1
ATOM 1377 C CA . GLU A 1 189 ? -12.578 -8.996 19.006 1.00 90.81 189 GLU A CA 1
ATOM 1378 C C . GLU A 1 189 ? -13.103 -7.677 19.602 1.00 90.81 189 GLU A C 1
ATOM 1380 O O . GLU A 1 189 ? -13.985 -7.041 19.027 1.00 90.81 189 GLU A O 1
ATOM 1385 N N . GLU A 1 190 ? -12.576 -7.255 20.757 1.00 91.88 190 GLU A N 1
ATOM 1386 C CA . GLU A 1 190 ? -12.975 -6.018 21.435 1.00 91.88 190 GLU A CA 1
ATOM 1387 C C . GLU A 1 190 ? -11.774 -5.097 21.640 1.00 91.88 190 GLU A C 1
ATOM 1389 O O . GLU A 1 190 ? -10.894 -5.376 22.453 1.00 91.88 190 GLU A O 1
ATOM 1394 N N . VAL A 1 191 ? -11.784 -3.950 20.963 1.00 95.38 191 VAL A N 1
ATOM 1395 C CA . VAL A 1 191 ? -10.719 -2.950 21.076 1.00 95.38 191 VAL A CA 1
ATOM 1396 C C . VAL A 1 191 ? -11.167 -1.804 21.970 1.00 95.38 191 VAL A C 1
ATOM 1398 O O . VAL A 1 191 ? -12.131 -1.095 21.673 1.00 95.38 191 VAL A O 1
ATOM 1401 N N . ALA A 1 192 ? -10.456 -1.619 23.080 1.00 95.44 192 ALA A N 1
ATOM 1402 C CA . ALA A 1 192 ? -10.665 -0.495 23.983 1.00 95.44 192 ALA A CA 1
ATOM 1403 C C . ALA A 1 192 ? -10.131 0.813 23.381 1.00 95.44 192 ALA A C 1
ATOM 1405 O O . ALA A 1 192 ? -9.205 0.814 22.570 1.00 95.44 192 ALA A O 1
ATOM 1406 N N . LEU A 1 193 ? -10.693 1.932 23.830 1.00 94.88 193 LEU A N 1
ATOM 1407 C CA . LEU A 1 193 ? -10.257 3.278 23.490 1.00 94.88 193 LEU A CA 1
ATOM 1408 C C . LEU A 1 193 ? -9.620 3.956 24.703 1.00 94.88 193 LEU A C 1
ATOM 1410 O O . LEU A 1 193 ? -10.206 4.021 25.786 1.00 94.88 193 LEU A O 1
ATOM 1414 N N . ILE A 1 194 ? -8.431 4.519 24.505 1.00 92.56 194 ILE A N 1
ATOM 1415 C CA . ILE A 1 194 ? -7.761 5.396 25.476 1.00 92.56 194 ILE A CA 1
ATOM 1416 C C . ILE A 1 194 ? -7.686 6.818 24.934 1.00 92.56 194 ILE A C 1
ATOM 1418 O O . ILE A 1 194 ? -7.677 7.025 23.726 1.00 92.56 194 ILE A O 1
ATOM 1422 N N . THR A 1 195 ? -7.628 7.820 25.809 1.00 91.56 195 THR A N 1
ATOM 1423 C CA . THR A 1 195 ? -7.468 9.217 25.379 1.00 91.56 195 THR A CA 1
ATOM 1424 C C . THR A 1 195 ? -6.130 9.419 24.661 1.00 91.56 195 THR A C 1
ATOM 1426 O O . THR A 1 195 ? -5.091 8.976 25.147 1.00 91.56 195 THR A O 1
ATOM 1429 N N . ASP A 1 196 ? -6.144 10.125 23.529 1.00 89.44 196 ASP A N 1
ATOM 1430 C CA . ASP A 1 196 ? -4.937 10.500 22.789 1.00 89.44 196 ASP A CA 1
ATOM 1431 C C . ASP A 1 196 ? -4.085 11.460 23.648 1.00 89.44 196 ASP A C 1
ATOM 1433 O O . ASP A 1 196 ? -4.569 12.524 24.054 1.00 89.44 196 ASP A O 1
ATOM 1437 N N . PRO A 1 197 ? -2.802 11.153 23.920 1.00 85.00 197 PRO A N 1
ATOM 1438 C CA . PRO A 1 197 ? -1.941 12.028 24.719 1.00 85.00 197 PRO A CA 1
ATOM 1439 C C . PRO A 1 197 ? -1.729 13.410 24.082 1.00 85.00 197 PRO A C 1
ATOM 1441 O O . PRO A 1 197 ? -1.370 14.362 24.777 1.00 85.00 197 PRO A O 1
ATOM 1444 N N . LEU A 1 198 ? -1.973 13.548 22.775 1.00 84.06 198 LEU A N 1
ATOM 1445 C CA . LEU A 1 198 ? -1.864 14.805 22.036 1.00 84.06 198 LEU A CA 1
ATOM 1446 C C . LEU A 1 198 ? -3.199 15.562 21.924 1.00 84.06 198 LEU A C 1
ATOM 1448 O O . LEU A 1 198 ? -3.211 16.696 21.438 1.00 84.06 198 LEU A O 1
ATOM 1452 N N . SER A 1 199 ? -4.331 14.970 22.326 1.00 86.31 199 SER A N 1
ATOM 1453 C CA . SER A 1 199 ? -5.644 15.627 22.302 1.00 86.31 199 SER A CA 1
ATOM 1454 C C . SER A 1 199 ? -6.673 14.920 23.181 1.00 86.31 199 SER A C 1
ATOM 1456 O O . SER A 1 199 ? -7.026 13.775 22.942 1.00 86.31 199 SER A O 1
ATOM 1458 N N . ALA A 1 200 ? -7.255 15.660 24.127 1.00 84.69 200 ALA A N 1
ATOM 1459 C CA . ALA A 1 200 ? -8.308 15.141 25.002 1.00 84.69 200 ALA A CA 1
ATOM 1460 C C . ALA A 1 200 ? -9.625 14.788 24.277 1.00 84.69 200 ALA A C 1
ATOM 1462 O O . ALA A 1 200 ? -10.449 14.080 24.846 1.00 84.69 200 ALA A O 1
ATOM 1463 N N . ASP A 1 201 ? -9.815 15.275 23.047 1.00 87.50 201 ASP A N 1
ATOM 1464 C CA . ASP A 1 201 ? -11.022 15.052 22.237 1.00 87.50 201 ASP A CA 1
ATOM 1465 C C . ASP A 1 201 ? -10.845 13.91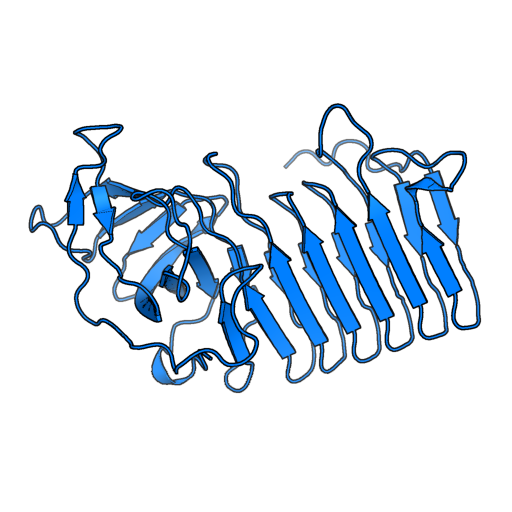3 21.217 1.00 87.50 201 ASP A C 1
ATOM 1467 O O . ASP A 1 201 ? -11.698 13.706 20.355 1.00 87.50 201 ASP A O 1
ATOM 1471 N N . ARG A 1 202 ? -9.713 13.205 21.265 1.00 91.88 202 ARG A N 1
ATOM 1472 C CA . ARG A 1 202 ? -9.428 12.057 20.407 1.00 91.88 202 ARG A CA 1
ATOM 1473 C C . ARG A 1 202 ? -9.074 10.848 21.248 1.00 91.88 202 ARG A C 1
ATOM 1475 O O . ARG A 1 202 ? -8.614 10.969 22.384 1.00 91.88 202 ARG A O 1
ATOM 1482 N N . PHE A 1 203 ? -9.253 9.688 20.646 1.00 93.81 203 PHE A N 1
ATOM 1483 C CA . PHE A 1 203 ? -8.963 8.407 21.256 1.00 93.81 203 PHE A CA 1
ATOM 1484 C C . PHE A 1 203 ? -8.008 7.600 20.387 1.00 93.81 203 PHE A C 1
ATOM 1486 O O . PHE A 1 203 ? -7.856 7.871 19.195 1.00 93.81 203 PHE A O 1
ATOM 1493 N N . ARG A 1 204 ? -7.367 6.602 20.985 1.00 92.06 204 ARG A N 1
ATOM 1494 C CA . ARG A 1 204 ? -6.539 5.618 20.293 1.00 92.06 204 ARG A CA 1
ATOM 1495 C C . ARG A 1 204 ? -7.071 4.216 20.573 1.00 92.06 204 ARG A C 1
ATOM 1497 O O . ARG A 1 204 ? -7.410 3.948 21.730 1.00 92.06 204 ARG A O 1
ATOM 1504 N N . PRO A 1 205 ? -7.169 3.359 19.544 1.00 93.75 205 PRO A N 1
ATOM 1505 C CA . PRO A 1 205 ? -7.444 1.944 19.745 1.00 93.75 205 PRO A CA 1
ATOM 1506 C C . PRO A 1 205 ? -6.282 1.294 20.498 1.00 93.75 205 PRO A C 1
ATOM 1508 O O . PRO A 1 205 ? -5.125 1.640 20.271 1.00 93.75 205 PRO A O 1
ATOM 1511 N N . VAL A 1 206 ? -6.599 0.366 21.394 1.00 91.44 206 VAL A N 1
ATOM 1512 C CA . VAL A 1 206 ? -5.612 -0.459 22.093 1.00 91.44 206 VAL A CA 1
ATOM 1513 C C . VAL A 1 206 ? -5.549 -1.820 21.412 1.00 91.44 206 VAL A C 1
ATOM 1515 O O . VAL A 1 206 ? -6.441 -2.645 21.603 1.00 91.44 206 VAL A O 1
ATOM 1518 N N . VAL A 1 207 ? -4.499 -2.020 20.624 1.00 91.19 207 VAL A N 1
ATOM 1519 C CA . VAL A 1 207 ? -4.097 -3.289 20.007 1.00 91.19 207 VAL A CA 1
ATOM 1520 C C . VAL A 1 207 ? -2.636 -3.491 20.413 1.00 91.19 207 VAL A C 1
ATOM 1522 O O . VAL A 1 207 ? -1.874 -2.531 20.344 1.00 91.19 207 VAL A O 1
ATOM 1525 N N . GLY A 1 208 ? -2.280 -4.650 20.967 1.00 87.88 208 GLY A N 1
ATOM 1526 C CA . GLY A 1 208 ? -0.929 -4.924 21.468 1.00 87.88 208 GLY A CA 1
ATOM 1527 C C . GLY A 1 208 ? -0.023 -5.591 20.436 1.00 87.88 208 GLY A C 1
ATOM 1528 O O . GLY A 1 208 ? -0.501 -6.085 19.421 1.00 87.88 208 GLY A O 1
ATOM 1529 N N . ASP A 1 209 ? 1.283 -5.649 20.711 1.00 85.56 209 ASP A N 1
ATOM 1530 C CA . ASP A 1 209 ? 2.288 -6.265 19.837 1.00 85.56 209 ASP A CA 1
ATOM 1531 C C . ASP A 1 209 ? 1.846 -7.628 19.278 1.00 85.56 209 ASP A C 1
ATOM 1533 O O . ASP A 1 209 ? 1.645 -8.592 20.026 1.00 85.56 209 ASP A O 1
ATOM 1537 N N . GLY A 1 210 ? 1.784 -7.737 17.950 1.00 86.69 210 GLY A N 1
ATOM 1538 C CA . GLY A 1 210 ? 1.400 -8.980 17.285 1.00 86.69 210 GLY A CA 1
ATOM 1539 C C . GLY A 1 210 ? -0.100 -9.266 17.304 1.00 86.69 210 GLY A C 1
ATOM 1540 O O . GLY A 1 210 ? -0.524 -10.369 16.959 1.00 86.69 210 GLY A O 1
ATOM 1541 N N . GLU A 1 211 ? -0.914 -8.294 17.695 1.00 91.19 211 GLU A N 1
ATOM 1542 C CA . GLU A 1 211 ? -2.365 -8.366 17.638 1.00 91.19 211 GLU A CA 1
ATOM 1543 C C . GLU A 1 211 ? -2.903 -7.567 16.446 1.00 91.19 211 GLU A C 1
ATOM 1545 O O . GLU A 1 211 ? -2.293 -6.621 15.935 1.00 91.19 211 GLU A O 1
ATOM 1550 N N . PHE A 1 212 ? -4.095 -7.944 15.997 1.00 94.00 212 PHE A N 1
ATOM 1551 C CA . PHE A 1 212 ? -4.865 -7.184 15.023 1.00 94.00 212 PHE A CA 1
ATOM 1552 C C . PHE A 1 212 ? -6.357 -7.252 15.332 1.00 94.00 212 PHE A C 1
ATOM 1554 O O . PHE A 1 212 ? -6.843 -8.172 15.984 1.00 94.00 212 PHE A O 1
ATOM 1561 N N . ALA A 1 213 ? -7.104 -6.286 14.817 1.00 95.69 213 ALA A N 1
ATOM 1562 C CA . ALA A 1 213 ? -8.551 -6.220 14.915 1.00 95.69 213 ALA A CA 1
ATOM 1563 C C . ALA A 1 213 ? -9.169 -5.900 13.554 1.00 95.69 213 ALA A C 1
ATOM 1565 O O . ALA A 1 213 ? -8.587 -5.182 12.735 1.00 95.69 213 ALA A O 1
ATOM 1566 N N . LEU A 1 214 ? -10.371 -6.429 13.329 1.00 96.50 214 LEU A N 1
ATOM 1567 C CA . LEU A 1 214 ? -11.132 -6.250 12.099 1.00 96.50 214 LEU A CA 1
ATOM 1568 C C . LEU A 1 214 ? -12.399 -5.445 12.382 1.00 96.50 214 LEU A C 1
ATOM 1570 O O . LEU A 1 214 ? -13.173 -5.776 13.276 1.00 96.50 214 LEU A O 1
ATOM 1574 N N . PHE A 1 215 ? -12.638 -4.409 11.582 1.00 95.94 215 PHE A N 1
ATOM 1575 C CA . PHE A 1 215 ? -13.833 -3.579 11.688 1.00 95.94 215 PHE A CA 1
ATOM 1576 C C . PHE A 1 215 ? -14.490 -3.417 10.333 1.00 95.94 215 PHE A C 1
ATOM 1578 O O . PHE A 1 215 ? -13.910 -2.868 9.395 1.00 95.94 215 PHE A O 1
ATOM 1585 N N . ARG A 1 216 ? -15.748 -3.835 10.223 1.00 96.62 216 ARG A N 1
ATOM 1586 C CA . ARG A 1 216 ? -16.549 -3.521 9.043 1.00 96.62 216 ARG A CA 1
ATOM 1587 C C . ARG A 1 216 ? -16.967 -2.055 9.055 1.00 96.62 216 ARG A C 1
ATOM 1589 O O . ARG A 1 216 ? -17.286 -1.491 10.101 1.00 96.62 216 ARG A O 1
ATOM 1596 N N . GLY A 1 217 ? -17.011 -1.439 7.878 1.00 96.69 217 GLY A N 1
ATOM 1597 C CA . GLY A 1 217 ? -17.393 -0.042 7.774 1.00 96.69 217 GLY A CA 1
ATOM 1598 C C . GLY A 1 217 ? -17.403 0.530 6.366 1.00 96.69 217 GLY A C 1
ATOM 1599 O O . GLY A 1 217 ? -17.536 -0.173 5.361 1.00 96.69 217 GLY A O 1
ATOM 1600 N N . HIS A 1 218 ? -17.339 1.850 6.312 1.00 96.44 218 HIS A N 1
ATOM 1601 C CA . HIS A 1 218 ? -17.323 2.627 5.087 1.00 96.44 218 HIS A CA 1
ATOM 1602 C C . HIS A 1 218 ? -16.046 3.455 5.032 1.00 96.44 218 HIS A C 1
ATOM 1604 O O . HIS A 1 218 ? -15.872 4.412 5.795 1.00 96.44 218 HIS A O 1
ATOM 1610 N N . PHE A 1 219 ? -15.178 3.130 4.080 1.00 95.94 219 PHE A N 1
ATOM 1611 C CA . PHE A 1 219 ? -14.029 3.957 3.767 1.00 95.94 219 PHE A CA 1
ATOM 1612 C C . PHE A 1 219 ? -14.471 5.124 2.884 1.00 95.94 219 PHE A C 1
ATOM 1614 O O . PHE A 1 219 ? -14.889 4.953 1.736 1.00 95.94 219 PHE A O 1
ATOM 1621 N N . SER A 1 220 ? -14.384 6.339 3.421 1.00 88.38 220 SER A N 1
ATOM 1622 C CA . SER A 1 220 ? -14.838 7.547 2.715 1.00 88.38 220 SER A CA 1
ATOM 1623 C C . SER A 1 220 ? -13.788 8.106 1.743 1.00 88.38 220 SER A C 1
ATOM 1625 O O . SER A 1 220 ? -14.066 9.065 1.020 1.00 88.38 220 SER A O 1
ATOM 1627 N N . GLY A 1 221 ? -12.608 7.480 1.680 1.00 82.75 221 GLY A N 1
ATOM 1628 C CA . GLY A 1 221 ? -11.462 7.920 0.890 1.00 82.75 221 GLY A CA 1
ATOM 1629 C C . GLY A 1 221 ? -10.496 8.802 1.682 1.00 82.75 221 GLY A C 1
ATOM 1630 O O . GLY A 1 221 ? -10.857 9.414 2.688 1.00 82.75 221 GLY A O 1
ATOM 1631 N N . GLY A 1 222 ? -9.252 8.876 1.205 1.00 82.31 222 GLY A N 1
ATOM 1632 C CA . GLY A 1 222 ? -8.187 9.634 1.855 1.00 82.31 222 GLY A CA 1
ATOM 1633 C C . GLY A 1 222 ? -7.691 8.931 3.115 1.00 82.31 222 GLY A C 1
ATOM 1634 O O . GLY A 1 222 ? -6.852 8.047 3.027 1.00 82.31 222 GLY A O 1
ATOM 1635 N N . ASN A 1 223 ? -8.212 9.340 4.268 1.00 89.62 223 ASN A N 1
ATOM 1636 C CA . ASN A 1 223 ? -7.699 8.990 5.595 1.00 89.62 223 ASN A CA 1
ATOM 1637 C C . ASN A 1 223 ? -8.816 8.676 6.613 1.00 89.62 223 ASN A C 1
ATOM 1639 O O . ASN A 1 223 ? -8.560 8.680 7.812 1.00 89.62 223 ASN A O 1
ATOM 1643 N N . THR A 1 224 ? -10.067 8.506 6.162 1.00 94.38 224 THR A N 1
ATOM 1644 C CA . THR A 1 224 ? -11.245 8.394 7.042 1.00 94.38 224 THR A CA 1
ATOM 1645 C C . THR A 1 224 ? -11.998 7.085 6.823 1.00 94.38 224 THR A C 1
ATOM 1647 O O . THR A 1 224 ? -12.433 6.784 5.704 1.00 94.38 224 THR A O 1
ATOM 1650 N N . PHE A 1 225 ? -12.250 6.369 7.916 1.00 96.44 225 PHE A N 1
ATOM 1651 C CA . PHE A 1 225 ? -13.059 5.155 7.951 1.00 96.44 225 PHE A CA 1
ATOM 1652 C C . PHE A 1 225 ? -14.128 5.261 9.039 1.00 96.44 225 PHE A C 1
ATOM 1654 O O . PHE A 1 225 ? -13.839 5.651 10.168 1.00 96.44 225 PHE A O 1
ATOM 1661 N N . ILE A 1 226 ? -15.369 4.923 8.694 1.00 96.94 226 ILE A N 1
ATOM 1662 C CA . ILE A 1 226 ? -16.506 4.954 9.620 1.00 96.94 226 ILE A CA 1
ATOM 1663 C C . ILE A 1 226 ? -16.922 3.517 9.904 1.00 96.94 226 ILE A C 1
ATOM 1665 O O . ILE A 1 226 ? -17.303 2.808 8.970 1.00 96.94 226 ILE A O 1
ATOM 1669 N N . VAL A 1 227 ? -16.870 3.096 11.166 1.00 96.94 227 VAL A N 1
ATOM 1670 C CA . VAL A 1 227 ? -17.303 1.760 11.588 1.00 96.94 227 VAL A CA 1
ATOM 1671 C C . VAL A 1 227 ? -18.805 1.631 11.363 1.00 96.94 227 VAL A C 1
ATOM 1673 O O . VAL A 1 227 ? -19.586 2.490 11.773 1.00 96.94 227 VAL A O 1
ATOM 1676 N N . ALA A 1 228 ? -19.207 0.572 10.666 1.00 95.31 228 ALA A N 1
ATOM 1677 C CA . ALA A 1 228 ? -20.601 0.304 10.349 1.00 95.31 228 ALA A CA 1
ATOM 1678 C C . ALA A 1 228 ? -20.839 -1.199 10.147 1.00 95.31 228 ALA A C 1
ATOM 1680 O O . ALA A 1 228 ? -20.246 -1.813 9.256 1.00 95.31 228 ALA A O 1
ATOM 1681 N N . GLN A 1 229 ? -21.791 -1.791 10.872 1.00 87.44 229 GLN A N 1
ATOM 1682 C CA . GLN A 1 229 ? -22.106 -3.233 10.795 1.00 87.44 229 GLN A CA 1
ATOM 1683 C C . GLN A 1 229 ? -22.496 -3.717 9.378 1.00 87.44 229 GLN A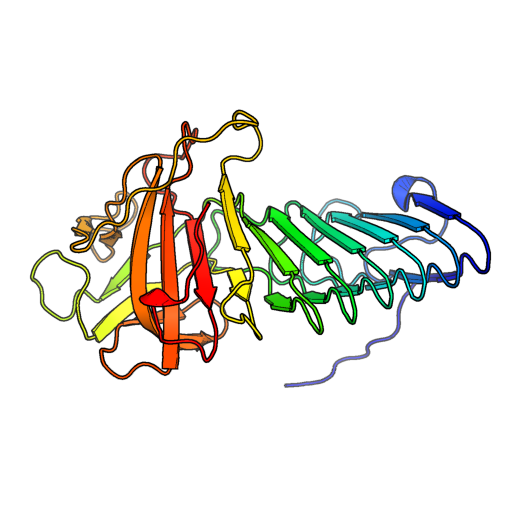 C 1
ATOM 1685 O O . GLN A 1 229 ? -22.350 -4.893 9.023 1.00 87.44 229 GLN A O 1
ATOM 1690 N N . HIS A 1 230 ? -23.006 -2.810 8.545 1.00 89.00 230 HIS A N 1
ATOM 1691 C CA . HIS A 1 230 ? -23.373 -3.064 7.146 1.00 89.00 230 HIS A CA 1
ATOM 1692 C C . HIS A 1 230 ? -22.478 -2.319 6.147 1.00 89.00 230 HIS A C 1
ATOM 1694 O O . HIS A 1 230 ? -22.851 -2.120 4.988 1.00 89.00 230 HIS A O 1
ATOM 1700 N N . GLY A 1 231 ? -21.292 -1.930 6.611 1.00 92.19 231 GLY A N 1
ATOM 1701 C CA . GLY A 1 231 ? -20.201 -1.410 5.813 1.00 92.19 231 GLY A CA 1
ATOM 1702 C C . GLY A 1 231 ? -19.830 -2.308 4.636 1.00 92.19 231 GLY A C 1
ATOM 1703 O O . GLY A 1 231 ? -20.089 -3.510 4.653 1.00 92.19 231 GLY A O 1
ATOM 1704 N N . ARG A 1 232 ? -19.242 -1.712 3.597 1.00 94.38 232 ARG A N 1
ATOM 1705 C CA . ARG A 1 232 ? -18.788 -2.425 2.388 1.00 94.38 232 ARG A CA 1
ATOM 1706 C C . ARG A 1 232 ? -17.281 -2.639 2.348 1.00 94.38 232 ARG A C 1
ATOM 1708 O O . ARG A 1 232 ? -16.808 -3.267 1.410 1.00 94.38 232 ARG A O 1
ATOM 1715 N N . ASP A 1 233 ? -16.575 -2.103 3.326 1.00 97.56 233 ASP A N 1
ATOM 1716 C CA . ASP A 1 233 ? -15.130 -2.154 3.443 1.00 97.56 233 ASP A CA 1
ATOM 1717 C C . ASP A 1 233 ? -14.774 -2.783 4.794 1.00 97.56 233 ASP A C 1
ATOM 1719 O O . ASP A 1 233 ? -15.578 -2.750 5.738 1.00 97.56 233 ASP A O 1
ATOM 1723 N N . LEU A 1 234 ? -13.567 -3.329 4.887 1.00 97.19 234 LEU A N 1
ATOM 1724 C CA . LEU A 1 234 ? -13.016 -3.885 6.116 1.00 97.19 234 LEU A CA 1
ATOM 1725 C C . LEU A 1 234 ? -11.753 -3.113 6.483 1.00 97.19 234 LEU A C 1
ATOM 1727 O O . LEU A 1 234 ? -10.865 -2.959 5.651 1.00 97.19 234 LEU A O 1
ATOM 1731 N N . LEU A 1 235 ? -11.681 -2.617 7.710 1.00 96.81 235 LEU A N 1
ATOM 1732 C CA . LEU A 1 235 ? -10.484 -2.026 8.290 1.00 96.81 235 LEU A CA 1
ATOM 1733 C C . LEU A 1 235 ? -9.772 -3.090 9.123 1.00 96.81 235 LEU A C 1
ATOM 1735 O O . LEU A 1 235 ? -10.394 -3.730 9.966 1.00 96.81 235 LEU A O 1
ATOM 1739 N N . VAL A 1 236 ? -8.475 -3.231 8.899 1.00 96.06 236 VAL A N 1
ATOM 1740 C CA . VAL A 1 236 ? -7.530 -3.948 9.747 1.00 96.06 236 VAL A CA 1
ATOM 1741 C C . VAL A 1 236 ? -6.764 -2.891 10.537 1.00 96.06 236 VAL A C 1
ATOM 1743 O O . VAL A 1 236 ? -6.139 -2.010 9.942 1.00 96.06 236 VAL A O 1
ATOM 1746 N N . VAL A 1 237 ? -6.828 -2.960 11.862 1.00 95.00 237 VAL A N 1
ATOM 1747 C CA . VAL A 1 237 ? -5.956 -2.196 12.767 1.00 95.00 237 VAL A CA 1
ATOM 1748 C C . VAL A 1 237 ? -5.012 -3.191 13.410 1.00 95.00 237 VAL A C 1
ATOM 1750 O O . VAL A 1 237 ? -5.475 -4.231 13.868 1.00 95.00 237 VAL A O 1
ATOM 1753 N N . TYR A 1 238 ? -3.717 -2.909 13.418 1.00 92.38 238 TYR A N 1
ATOM 1754 C CA . TYR A 1 238 ? -2.730 -3.862 13.907 1.00 92.38 238 TYR A CA 1
ATOM 1755 C C . TYR A 1 238 ? -1.545 -3.174 14.566 1.00 92.38 238 TYR A C 1
ATOM 1757 O O . TYR A 1 238 ? -1.221 -2.028 14.242 1.00 92.38 238 TYR A O 1
ATOM 1765 N N . ASP A 1 239 ? -0.865 -3.934 15.412 1.00 88.12 239 ASP A N 1
ATOM 1766 C CA . ASP A 1 239 ? 0.411 -3.564 16.002 1.00 88.12 239 ASP A CA 1
ATOM 1767 C C . ASP A 1 239 ? 1.451 -4.638 15.656 1.00 88.12 239 ASP A C 1
ATOM 1769 O O . ASP A 1 239 ? 1.220 -5.840 15.820 1.00 88.12 239 ASP A O 1
ATOM 1773 N N . ALA A 1 240 ? 2.583 -4.227 15.093 1.00 81.12 240 ALA A N 1
ATOM 1774 C CA . ALA A 1 240 ? 3.565 -5.166 14.570 1.00 81.12 240 ALA A CA 1
ATOM 1775 C C . ALA A 1 240 ? 4.454 -5.736 15.688 1.00 81.12 240 ALA A C 1
ATOM 1777 O O . ALA A 1 240 ? 4.862 -5.035 16.607 1.00 81.12 240 ALA A O 1
ATOM 1778 N N . PHE A 1 241 ? 4.853 -7.008 15.581 1.00 74.62 241 PHE A N 1
ATOM 1779 C CA . PHE A 1 241 ? 5.729 -7.632 16.585 1.00 74.62 241 PHE A CA 1
ATOM 1780 C C . PHE A 1 241 ? 7.046 -6.875 16.822 1.00 74.62 241 PHE A C 1
ATOM 1782 O O . PHE A 1 241 ? 7.773 -6.542 15.875 1.00 74.62 241 PHE A O 1
ATOM 1789 N N . ASN A 1 242 ? 7.403 -6.725 18.107 1.00 66.00 242 ASN A N 1
ATOM 1790 C CA . ASN A 1 242 ? 8.574 -5.975 18.583 1.00 66.00 242 ASN A CA 1
ATOM 1791 C C . ASN A 1 242 ? 8.650 -4.563 18.004 1.00 66.00 242 ASN A C 1
ATOM 1793 O O . ASN A 1 242 ? 9.754 -4.031 17.816 1.00 66.00 242 ASN A O 1
ATOM 1797 N N . GLY A 1 243 ? 7.513 -3.995 17.630 1.00 56.16 243 GLY A N 1
ATOM 1798 C CA . GLY A 1 243 ? 7.512 -2.682 17.066 1.00 56.16 243 GLY A CA 1
ATOM 1799 C C . GLY A 1 243 ? 8.107 -1.704 18.090 1.00 56.16 243 GLY A C 1
ATOM 1800 O O . GLY A 1 243 ? 7.868 -1.731 19.297 1.00 56.16 243 GLY A O 1
ATOM 1801 N N . GLN A 1 244 ? 9.053 -0.904 17.607 1.00 49.88 244 GLN A N 1
ATOM 1802 C CA . GLN A 1 244 ? 9.576 0.257 18.326 1.00 49.88 244 GLN A CA 1
ATOM 1803 C C . GLN A 1 244 ? 8.573 1.414 18.189 1.00 49.88 244 GLN A C 1
ATOM 1805 O O . GLN A 1 244 ? 8.980 2.557 17.978 1.00 49.88 244 GLN A O 1
ATOM 1810 N N . ASP A 1 245 ? 7.277 1.118 18.179 1.00 55.34 245 ASP A N 1
ATOM 1811 C CA . ASP A 1 245 ? 6.210 2.080 17.996 1.00 55.34 245 ASP A CA 1
ATOM 1812 C C . ASP A 1 245 ? 6.376 3.133 19.077 1.00 55.34 245 ASP A C 1
ATOM 1814 O O . ASP A 1 245 ? 6.509 2.850 20.271 1.00 55.34 245 ASP A O 1
ATOM 1818 N N . ASP A 1 246 ? 6.371 4.387 18.644 1.00 57.25 246 ASP A N 1
ATOM 1819 C CA . ASP A 1 246 ? 5.938 5.465 19.517 1.00 57.25 246 ASP A CA 1
ATOM 1820 C C . ASP A 1 246 ? 4.615 4.994 20.147 1.00 57.25 246 ASP A C 1
ATOM 1822 O O . ASP A 1 246 ? 3.791 4.462 19.404 1.00 57.25 246 ASP A O 1
ATOM 1826 N N . GLU A 1 247 ? 4.396 5.160 21.461 1.00 55.38 247 GLU A N 1
ATOM 1827 C CA . GLU A 1 247 ? 3.280 4.578 22.263 1.00 55.38 247 GLU A CA 1
ATOM 1828 C C . GLU A 1 247 ? 1.851 4.902 21.738 1.00 55.38 247 GLU A C 1
ATOM 1830 O O . GLU A 1 247 ? 0.833 4.650 22.381 1.00 55.38 247 GLU A O 1
ATOM 1835 N N . ILE A 1 248 ? 1.775 5.559 20.589 1.00 63.28 248 ILE A N 1
ATOM 1836 C CA . ILE A 1 248 ? 0.639 6.163 19.930 1.00 63.28 248 ILE A CA 1
ATOM 1837 C C . ILE A 1 248 ? 0.474 5.728 18.465 1.00 63.28 248 ILE A C 1
ATOM 1839 O O . ILE A 1 248 ? -0.493 6.164 17.839 1.00 63.28 248 ILE A O 1
ATOM 1843 N N . ALA A 1 249 ? 1.385 4.950 17.882 1.00 73.88 249 ALA A N 1
ATOM 1844 C CA . ALA A 1 249 ? 1.297 4.545 16.482 1.00 73.88 249 ALA A CA 1
ATOM 1845 C C . ALA A 1 249 ? 0.627 3.174 16.349 1.00 73.88 249 ALA A C 1
ATOM 1847 O O . ALA A 1 249 ? 0.833 2.294 17.171 1.00 73.88 249 ALA A O 1
ATOM 1848 N N . GLN A 1 250 ? -0.220 3.030 15.333 1.00 85.06 250 GLN A N 1
ATOM 1849 C CA . GLN A 1 250 ? -0.870 1.771 14.980 1.00 85.06 250 GLN A CA 1
ATOM 1850 C C . GLN A 1 250 ? -0.848 1.630 13.462 1.00 85.06 250 GLN A C 1
ATOM 1852 O O . GLN A 1 250 ? -0.998 2.614 12.723 1.00 85.06 250 GLN A O 1
ATOM 1857 N N . GLY A 1 251 ? -0.631 0.413 12.988 1.00 89.44 251 GLY A N 1
ATOM 1858 C CA . GLY A 1 251 ? -0.778 0.063 11.589 1.00 89.44 251 GLY A CA 1
ATOM 1859 C C . GLY A 1 251 ? -2.248 0.063 11.185 1.00 89.44 251 GLY A C 1
ATOM 1860 O O . GLY A 1 251 ? -3.131 -0.295 11.969 1.00 89.44 251 GLY A O 1
ATOM 1861 N N . SER A 1 252 ? -2.537 0.500 9.958 1.00 92.50 252 SER A N 1
ATOM 1862 C CA . SER A 1 252 ? -3.905 0.444 9.447 1.00 92.50 252 SER A CA 1
ATOM 1863 C C . SER A 1 252 ? -3.976 0.189 7.949 1.00 92.50 252 SER A C 1
ATOM 1865 O O . SER A 1 252 ? -3.242 0.788 7.156 1.00 92.50 252 SER A O 1
ATOM 1867 N N . LEU A 1 253 ? -4.884 -0.714 7.588 1.00 94.62 253 LEU A N 1
ATOM 1868 C CA . LEU A 1 253 ? -5.114 -1.200 6.235 1.00 94.62 253 LEU A CA 1
ATOM 1869 C C . LEU A 1 253 ? -6.616 -1.318 5.983 1.00 94.62 253 LEU A C 1
ATOM 1871 O O . LEU A 1 253 ? -7.347 -1.891 6.782 1.00 94.62 253 LEU A O 1
ATOM 1875 N N . VAL A 1 254 ? -7.084 -0.835 4.841 1.00 96.81 254 VAL A N 1
ATOM 1876 C CA . VAL A 1 254 ? -8.459 -1.006 4.380 1.00 96.81 254 VAL A CA 1
ATOM 1877 C C . VAL A 1 254 ? -8.500 -1.990 3.217 1.00 96.81 254 VAL A C 1
ATOM 1879 O O . VAL A 1 254 ? -7.872 -1.773 2.183 1.00 96.81 254 VAL A O 1
ATOM 1882 N N . LEU A 1 255 ? -9.325 -3.025 3.344 1.00 97.56 255 LEU A N 1
ATOM 1883 C CA . LEU A 1 255 ? -9.739 -3.888 2.243 1.00 97.56 255 LEU A CA 1
ATOM 1884 C C . LEU A 1 255 ? -11.015 -3.308 1.638 1.00 97.56 255 LEU A C 1
ATOM 1886 O O . LEU A 1 255 ? -12.123 -3.449 2.174 1.00 97.56 255 LEU A O 1
ATOM 1890 N N . ARG A 1 256 ? -10.860 -2.587 0.530 1.00 96.69 256 ARG A N 1
ATOM 1891 C CA . ARG A 1 256 ? -11.964 -1.857 -0.083 1.00 96.69 256 ARG A CA 1
ATOM 1892 C C . ARG A 1 256 ? -12.902 -2.810 -0.813 1.00 96.69 256 ARG A C 1
ATOM 1894 O O . ARG A 1 256 ? -12.479 -3.615 -1.632 1.00 96.69 256 ARG A O 1
ATOM 1901 N N . GLY A 1 257 ? -14.202 -2.682 -0.570 1.00 95.62 257 GLY A N 1
ATOM 1902 C CA . GLY A 1 257 ? -15.209 -3.551 -1.178 1.00 95.62 257 GLY A CA 1
ATOM 1903 C C . GLY A 1 257 ? -15.235 -4.978 -0.620 1.00 95.62 257 GLY A C 1
ATOM 1904 O O . GLY A 1 257 ? -15.981 -5.805 -1.150 1.00 95.62 257 GLY A O 1
ATOM 1905 N N . PHE A 1 258 ? -14.463 -5.264 0.432 1.00 94.81 258 PHE A N 1
ATOM 1906 C CA . PHE A 1 258 ? -14.363 -6.570 1.070 1.00 94.81 258 PHE A CA 1
ATOM 1907 C C . PHE A 1 258 ? -14.986 -6.531 2.471 1.00 94.81 258 PHE A C 1
ATOM 1909 O O . PHE A 1 258 ? -14.853 -5.547 3.190 1.00 94.81 258 PHE A O 1
ATOM 1916 N N . THR A 1 259 ? -15.717 -7.581 2.857 1.00 90.44 259 THR A N 1
ATOM 1917 C CA . THR A 1 259 ? -16.474 -7.604 4.131 1.00 90.44 259 THR A CA 1
ATOM 1918 C C . THR A 1 259 ? -16.460 -8.948 4.857 1.00 90.44 259 THR A C 1
ATOM 1920 O O . THR A 1 259 ? -16.987 -9.028 5.967 1.00 90.44 259 THR A O 1
ATOM 1923 N N . ASP A 1 260 ? -15.916 -10.005 4.250 1.00 90.25 260 ASP A N 1
ATOM 1924 C CA . ASP A 1 260 ? -15.902 -11.351 4.830 1.00 90.25 260 ASP A CA 1
ATOM 1925 C C . ASP A 1 260 ? -14.618 -11.583 5.629 1.00 90.25 260 ASP A C 1
ATOM 1927 O O . ASP A 1 260 ? -13.612 -12.037 5.095 1.00 90.25 260 ASP A O 1
ATOM 1931 N N . GLU A 1 261 ? -14.669 -11.282 6.923 1.00 88.88 261 GLU A N 1
ATOM 1932 C CA . GLU A 1 261 ? -13.546 -11.426 7.858 1.00 88.88 261 GLU A CA 1
ATOM 1933 C C . GLU A 1 261 ? -12.943 -12.838 7.869 1.00 88.88 261 GLU A C 1
ATOM 1935 O O . GLU A 1 261 ? -11.735 -12.987 8.025 1.00 88.88 261 GLU A O 1
ATOM 1940 N N . SER A 1 262 ? -13.751 -13.879 7.629 1.00 89.19 262 SER A N 1
ATOM 1941 C CA . SER A 1 262 ? -13.276 -15.269 7.632 1.00 89.19 262 SER A CA 1
ATOM 1942 C C . SER A 1 262 ? -12.387 -15.622 6.438 1.00 89.19 262 SER A C 1
ATOM 1944 O O . SER A 1 262 ? -11.680 -16.628 6.471 1.00 89.19 262 SER A O 1
ATOM 1946 N N . GLY A 1 263 ? -12.434 -14.805 5.383 1.00 89.62 263 GLY A N 1
ATOM 1947 C CA . GLY A 1 263 ? -11.628 -14.971 4.182 1.00 89.62 263 GLY A CA 1
ATOM 1948 C C . GLY A 1 263 ? -10.297 -14.224 4.213 1.00 89.62 263 GLY A C 1
ATOM 1949 O O . GLY A 1 263 ? -9.559 -14.343 3.234 1.00 89.62 263 GLY A O 1
A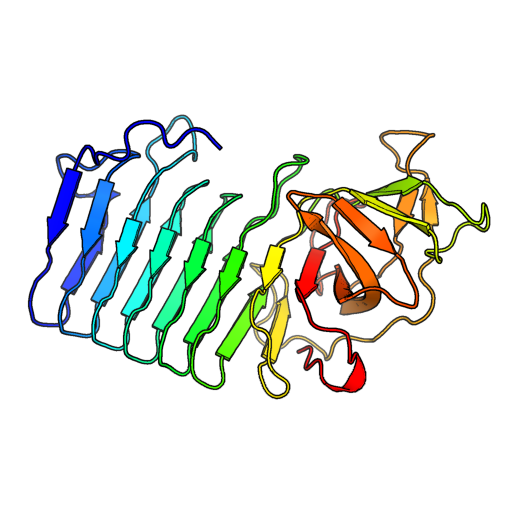TOM 1950 N N . VAL A 1 264 ? -10.014 -13.457 5.274 1.00 93.56 264 VAL A N 1
ATOM 1951 C CA . VAL A 1 264 ? -8.771 -12.690 5.430 1.00 93.56 264 VAL A CA 1
ATOM 1952 C C . VAL A 1 264 ? -7.667 -13.597 5.962 1.00 93.56 264 VAL A C 1
ATOM 1954 O O . VAL A 1 264 ? -7.800 -14.192 7.030 1.00 93.56 264 VAL A O 1
ATOM 1957 N N . MET A 1 265 ? -6.559 -13.672 5.230 1.00 94.38 265 MET A N 1
ATOM 1958 C CA . MET A 1 265 ? -5.371 -14.427 5.626 1.00 94.38 265 MET A CA 1
ATOM 1959 C C . MET A 1 265 ? -4.301 -13.463 6.144 1.00 94.38 265 MET A C 1
ATOM 1961 O O . MET A 1 265 ? -3.575 -12.871 5.347 1.00 94.38 265 MET A O 1
ATOM 1965 N N . ILE A 1 266 ? -4.229 -13.300 7.468 1.00 92.38 266 ILE A N 1
ATOM 1966 C CA . ILE A 1 266 ? -3.178 -12.526 8.145 1.00 92.38 266 ILE A CA 1
ATOM 1967 C C . ILE A 1 266 ? -2.034 -13.464 8.545 1.00 92.38 266 ILE A C 1
ATOM 1969 O O . ILE A 1 266 ? -2.287 -14.530 9.116 1.00 92.38 266 ILE A O 1
ATOM 1973 N N . ALA A 1 267 ? -0.802 -13.059 8.244 1.00 85.94 267 ALA A N 1
ATOM 1974 C CA . ALA A 1 267 ? 0.434 -13.742 8.614 1.00 85.94 267 ALA A CA 1
ATOM 1975 C C . ALA A 1 267 ? 1.409 -12.792 9.316 1.00 85.94 267 ALA A C 1
ATOM 1977 O O . ALA A 1 267 ? 1.436 -11.590 8.959 1.00 85.94 267 ALA A O 1
#

Foldseek 3Di:
DDPPDLDAQEEEEQEEEEEEEDLVPDPRQALRYEYEQHYYAYEYERAHDDPALAGQYEYENAYYAYEYEYSHANYEYEDHDEAYEAEYAQYANYEYEDAAHQYEYEYHHADADQWEHYEYEDHDDQYEYEYAYWKQKKWQDPPVVPQWDDAFIKITIHAYEYEHDDQNHEYEYAHPPGDPDFPAAAEDAIWGWDADPVDNSITATDADERYKYKFAFEDPDTGMTGGHPPHQKIKIWHHHHPDPDPPRIIHIYIYGRDDDPVSYHYD

Sequence (267 aa):
MSIGNFWPSGIFFLGNGDDVFDSSLEPGWTNRSWVFGGNGDDSITAIALPPTIEGRLLASGDNGDDTIRLEASNSVALGGRGNDVLTAIGGLGNYLDGGPGEDLLISFGGGSGMDPGNTLSGGFGTDAFRFTNAGNLVVTHDAGQDGRVSDGDVFLGPMDVITDYRSGETIELRSFEGPEEVPPYELVEEVALITDPLSADRFRPVVGDGEFALFRGHFSGGNTFIVAQHGRDLLVVYDAFNGQDDEIAQGSLVLRGFTDESGVMIA

InterPro domains:
  IPR011049 Serralysin-like metalloprotease, C-terminal [SSF51120] (12-175)

Organism: NCBI:txid2013562

pLDDT: mean 89.31, std 12.35, range [31.84, 98.94]

Secondary structure (DSSP, 8-state):
--------SEEEEEEESS-EEEGGG-TT--TTEEEEEEES--EEEEEPPTT--B---EEEEEESS-EEEEESBS-EEEEEESS-EEEEES-SS-EEEEEESS-EEEEE---SS-----EEEEEES--EEEE---B--EEEE-SS-SSB--TT-EEES--EEESS--BTBEEEE--TT--SSPPPPEEPS--BEEEETTEEEEEEE---TTEEEEEEEEEEETTEEEE-TT-SEEEEEE--TT----TT-BEEEEETT---GGG-EE-

Radius of gyration: 18.8 Å; chains: 1; bounding box: 46×36×50 Å